Protein AF-A0A847H2L3-F1 (afdb_monomer_lite)

Secondary structure (DSSP, 8-state):
--HHHHHHHHHHHHHHHHHHHHHHHHHHHHHHH---SS-EEEE-SSEEEETTTEEEE-S--S-HHHHHTT-SBGGG--EEETTTEEE--HHHHHHHHTTB--B---S-HHHHHHHHHHHHHTT-B--HHHHHHHHHHHTTS-TTSHHHHHHHHTTS--HHHHHHHHHHHHHHHH-TT----HHHHHHHHHHH-

Sequence (193 aa):
GDPQEVRANEELGDVLNNIAEIDETKADEIIEQEKRKYFPVFLSTNAITLSNGIQIVVRFYGEPDKIHETYDFAHTKAYWTSDTGTIIPNEVYDAVVNKTLVYTGSKYPVCSIFRMRKFIERGWKINAGQMLKICMQVSDLDLTDIDTLEDQLVGVDSLYFMNLIEQFRRIKEKNADWDLTPQYIISVIDKIF

Foldseek 3Di:
DPPVLVVVLVVLLVVLVVVVVVLVVQLVVVCVVPVDFFDFSDDDPQWTAGPPGDIGGPNDDDDLVVVCVADFWLLVSWDADPVPGTDQDPRNVVCVVQLETDTPDHPQLLVVVVVVVVSVVVVHDYDPVRVVVSVVVVVVFDCQDLVRVCVSCSPPPDPSNVVVSVVVVVVCVVPVPDTRDPVSVVSSVVSND

Radius of gyration: 19.31 Å; chains: 1; bounding box: 57×42×49 Å

Structure (mmCIF, N/CA/C/O backbone):
data_AF-A0A847H2L3-F1
#
_entry.id   AF-A0A847H2L3-F1
#
loop_
_atom_site.group_PDB
_atom_site.id
_atom_site.type_symbol
_atom_site.label_atom_id
_atom_site.label_alt_id
_atom_site.label_comp_id
_atom_site.label_asym_id
_atom_site.label_entity_id
_atom_site.label_seq_id
_atom_site.pdbx_PDB_ins_code
_atom_site.Cartn_x
_atom_site.Cartn_y
_atom_site.Cartn_z
_atom_site.occupancy
_atom_site.B_iso_or_equiv
_atom_site.auth_seq_id
_atom_site.auth_comp_id
_atom_site.auth_asym_id
_atom_site.auth_atom_id
_atom_site.pdbx_PDB_model_num
ATOM 1 N N . GLY A 1 1 ? 31.782 6.137 -15.341 1.00 46.44 1 GLY A N 1
ATOM 2 C CA . GLY A 1 1 ? 30.340 6.395 -15.454 1.00 46.44 1 GLY A CA 1
ATOM 3 C C . GLY A 1 1 ? 30.066 6.794 -16.876 1.00 46.44 1 GLY A C 1
ATOM 4 O O . GLY A 1 1 ? 30.878 7.538 -17.424 1.00 46.44 1 GLY A O 1
ATOM 5 N N . ASP A 1 2 ? 29.015 6.247 -17.474 1.00 44.16 2 ASP A N 1
ATOM 6 C CA . ASP A 1 2 ? 28.602 6.609 -18.826 1.00 44.16 2 ASP A CA 1
ATOM 7 C C . ASP A 1 2 ? 28.169 8.092 -18.839 1.00 44.16 2 ASP A C 1
ATOM 9 O O . ASP A 1 2 ? 27.282 8.478 -18.074 1.00 44.16 2 ASP A O 1
ATOM 13 N N . PRO A 1 3 ? 28.792 8.961 -19.655 1.00 41.50 3 PRO A N 1
ATOM 14 C CA . PRO A 1 3 ? 28.412 10.370 -19.759 1.00 41.50 3 PRO A CA 1
ATOM 15 C C . PRO A 1 3 ? 26.934 10.596 -20.120 1.00 41.50 3 PRO A C 1
ATOM 17 O O . PRO A 1 3 ? 26.392 11.656 -19.797 1.00 41.50 3 PRO A O 1
ATOM 20 N N . GLN A 1 4 ? 26.282 9.629 -20.776 1.00 42.62 4 GLN A N 1
ATOM 21 C CA . GLN A 1 4 ? 24.852 9.695 -21.088 1.00 42.62 4 GLN A CA 1
ATOM 22 C C . GLN A 1 4 ? 23.976 9.428 -19.857 1.00 42.62 4 GLN A C 1
ATOM 24 O O . GLN A 1 4 ? 22.996 10.144 -19.654 1.00 42.62 4 GLN A O 1
ATOM 29 N N . GLU A 1 5 ? 24.366 8.490 -18.987 1.00 39.69 5 GLU A N 1
ATOM 30 C CA . GLU A 1 5 ? 23.684 8.251 -17.706 1.00 39.69 5 GLU A CA 1
ATOM 31 C C . GLU A 1 5 ? 23.774 9.465 -16.780 1.00 39.69 5 GLU A C 1
ATOM 33 O O . GLU A 1 5 ? 22.815 9.766 -16.075 1.00 39.69 5 GLU A O 1
ATOM 38 N N . VAL A 1 6 ? 24.908 10.173 -16.769 1.00 41.03 6 VAL A N 1
ATOM 39 C CA . VAL A 1 6 ? 25.109 11.350 -15.905 1.00 41.03 6 VAL A CA 1
ATOM 40 C C . VAL A 1 6 ? 24.212 12.515 -16.337 1.00 41.03 6 VAL A C 1
ATOM 42 O O . VAL A 1 6 ? 23.562 13.119 -15.489 1.00 41.03 6 VAL A O 1
ATOM 45 N N . ARG A 1 7 ? 24.098 12.782 -17.645 1.00 41.97 7 ARG A N 1
ATOM 46 C CA . ARG A 1 7 ? 23.205 13.832 -18.169 1.00 41.97 7 ARG A CA 1
ATOM 47 C C . ARG A 1 7 ? 21.728 13.512 -17.981 1.00 41.97 7 ARG A C 1
ATOM 49 O O . ARG A 1 7 ? 20.980 14.379 -17.546 1.00 41.97 7 ARG A O 1
ATOM 56 N N . ALA A 1 8 ? 21.324 12.269 -18.252 1.00 43.97 8 ALA A N 1
ATOM 57 C CA . ALA A 1 8 ? 19.957 11.829 -17.986 1.00 43.97 8 ALA A CA 1
ATOM 58 C C . ALA A 1 8 ? 19.617 11.984 -16.495 1.00 43.97 8 ALA A C 1
ATOM 60 O O . ALA A 1 8 ? 18.518 12.392 -16.147 1.00 43.97 8 ALA A O 1
ATOM 61 N N . ASN A 1 9 ? 20.583 11.726 -15.612 1.00 43.91 9 ASN A N 1
ATOM 62 C CA . ASN A 1 9 ? 20.429 11.865 -14.169 1.00 43.91 9 ASN A CA 1
ATOM 63 C C . ASN A 1 9 ? 20.285 13.312 -13.666 1.00 43.91 9 ASN A C 1
ATOM 65 O O . ASN A 1 9 ? 19.626 13.501 -12.640 1.00 43.91 9 ASN A O 1
ATOM 69 N N . GLU A 1 10 ? 20.914 14.288 -14.325 1.00 48.38 10 GLU A N 1
ATOM 70 C CA . GLU A 1 10 ? 20.799 15.720 -14.005 1.00 48.38 10 GLU A CA 1
ATOM 71 C C . GLU A 1 10 ? 19.475 16.301 -14.522 1.00 48.38 10 GLU A C 1
ATOM 73 O O . GLU A 1 10 ? 18.737 16.904 -13.746 1.00 48.38 10 GLU A O 1
ATOM 78 N N . GLU A 1 11 ? 19.109 16.025 -15.780 1.00 47.16 11 GLU A N 1
ATOM 79 C CA . GLU A 1 11 ? 17.825 16.461 -16.357 1.00 47.16 11 GLU A CA 1
ATOM 80 C C . GLU A 1 11 ? 16.624 15.876 -15.594 1.00 47.16 11 GLU A C 1
ATOM 82 O O . GLU A 1 11 ? 15.623 16.559 -15.375 1.00 47.16 11 GLU A O 1
ATOM 87 N N . LEU A 1 12 ? 16.739 14.628 -15.124 1.00 47.19 12 LEU A N 1
ATOM 88 C CA . LEU A 1 12 ? 15.721 13.985 -14.295 1.00 47.19 12 LEU A CA 1
ATOM 89 C C . LEU A 1 12 ? 15.571 14.675 -12.932 1.00 47.19 12 LEU A C 1
ATOM 91 O O . LEU A 1 12 ? 14.451 14.871 -12.471 1.00 47.19 12 LEU A O 1
ATOM 95 N N . GLY A 1 13 ? 16.683 15.056 -12.294 1.00 47.12 13 GLY A N 1
ATOM 96 C CA . GLY A 1 13 ? 16.676 15.703 -10.978 1.00 47.12 13 GLY A CA 1
ATOM 97 C C . GLY A 1 13 ? 15.951 17.049 -10.985 1.00 47.12 13 GLY A C 1
ATOM 98 O O . GLY A 1 13 ? 15.129 17.307 -10.108 1.00 47.12 13 GLY A O 1
ATOM 99 N N . ASP A 1 14 ? 16.179 17.867 -12.012 1.00 43.66 14 ASP A N 1
ATOM 100 C CA . ASP A 1 14 ? 15.537 19.181 -12.137 1.00 43.66 14 ASP A CA 1
ATOM 101 C C . ASP A 1 14 ? 14.039 19.077 -12.461 1.00 43.66 14 ASP A C 1
ATOM 103 O O . ASP A 1 14 ? 13.231 19.857 -11.951 1.00 43.66 14 ASP A O 1
ATOM 107 N N . VAL A 1 15 ? 13.627 18.095 -13.269 1.00 45.38 15 VAL A N 1
ATOM 108 C CA . VAL A 1 15 ? 12.204 17.856 -13.568 1.00 45.38 15 VAL A CA 1
ATOM 109 C C . VAL A 1 15 ? 11.469 17.304 -12.343 1.00 45.38 15 VAL A C 1
ATOM 111 O O . VAL A 1 15 ? 10.347 17.725 -12.061 1.00 45.38 15 VAL A O 1
ATOM 114 N N . LEU A 1 16 ? 12.100 16.400 -11.588 1.00 41.16 16 LEU A N 1
ATOM 115 C CA . LEU A 1 16 ? 11.531 15.837 -10.364 1.00 41.16 16 LEU A CA 1
ATOM 116 C C . LEU A 1 16 ? 11.407 16.907 -9.265 1.00 41.16 16 LEU A C 1
ATOM 118 O O . LEU A 1 16 ? 10.335 17.058 -8.690 1.00 41.16 16 LEU A O 1
ATOM 122 N N . ASN A 1 17 ? 12.424 17.726 -9.005 1.00 41.94 17 ASN A N 1
ATOM 123 C CA . ASN A 1 17 ? 12.329 18.749 -7.952 1.00 41.94 17 ASN A CA 1
ATOM 124 C C . ASN A 1 17 ? 11.200 19.762 -8.208 1.00 41.94 17 ASN A C 1
ATOM 126 O O . ASN A 1 17 ? 10.452 20.101 -7.294 1.00 41.94 17 ASN A O 1
ATOM 130 N N . ASN A 1 18 ? 10.999 20.161 -9.467 1.00 40.19 18 ASN A N 1
ATOM 131 C CA . ASN A 1 18 ? 9.933 21.093 -9.828 1.00 40.19 18 ASN A CA 1
ATOM 132 C C . ASN A 1 18 ? 8.516 20.508 -9.668 1.00 40.19 18 ASN A C 1
ATOM 134 O O . ASN A 1 18 ? 7.574 21.273 -9.508 1.00 40.19 18 ASN A O 1
ATOM 138 N N . ILE A 1 19 ? 8.319 19.185 -9.720 1.00 41.84 19 ILE A N 1
ATOM 139 C CA . ILE A 1 19 ? 6.970 18.586 -9.707 1.00 41.84 19 ILE A CA 1
ATOM 140 C C . ILE A 1 19 ? 6.439 18.309 -8.277 1.00 41.84 19 ILE A C 1
ATOM 142 O O . ILE A 1 19 ? 5.240 18.494 -8.081 1.00 41.84 19 ILE A O 1
ATOM 146 N N . ALA A 1 20 ? 7.261 17.963 -7.264 1.00 41.88 20 ALA A N 1
ATOM 147 C CA . ALA A 1 20 ? 6.786 17.804 -5.857 1.00 41.88 20 ALA A CA 1
ATOM 148 C C . ALA A 1 20 ? 6.318 19.128 -5.324 1.00 41.88 20 ALA A C 1
ATOM 150 O O . ALA A 1 20 ? 5.240 19.209 -4.741 1.00 41.88 20 ALA A O 1
ATOM 151 N N . GLU A 1 21 ? 7.154 20.152 -5.518 1.00 38.53 21 GLU A N 1
ATOM 152 C CA . GLU A 1 21 ? 6.858 21.480 -5.014 1.00 38.53 21 GLU A CA 1
ATOM 153 C C . GLU A 1 21 ? 5.535 21.983 -5.582 1.00 38.53 21 GLU A C 1
ATOM 155 O O . GLU A 1 21 ? 4.845 22.708 -4.884 1.00 38.53 21 GLU A O 1
ATOM 160 N N . ILE A 1 22 ? 5.142 21.561 -6.792 1.00 40.56 22 ILE A N 1
ATOM 161 C CA . ILE A 1 22 ? 3.881 21.943 -7.441 1.00 40.56 22 ILE A CA 1
ATOM 162 C C . ILE A 1 22 ? 2.671 21.124 -6.95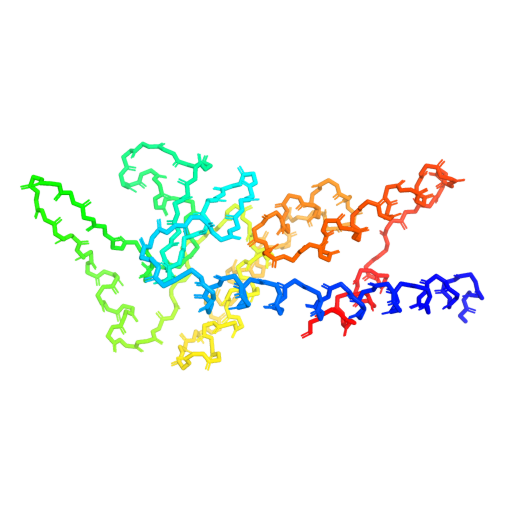0 1.00 40.56 22 ILE A C 1
ATOM 164 O O . ILE A 1 22 ? 1.564 21.662 -6.953 1.00 40.56 22 ILE A O 1
ATOM 168 N N . ASP A 1 23 ? 2.828 19.849 -6.583 1.00 50.31 23 ASP A N 1
ATOM 169 C CA . ASP A 1 23 ? 1.696 18.964 -6.243 1.00 50.31 23 ASP A CA 1
ATOM 170 C C . ASP A 1 23 ? 1.247 19.127 -4.779 1.00 50.31 23 ASP A C 1
ATOM 172 O O . ASP A 1 23 ? 0.059 19.330 -4.512 1.00 50.31 23 ASP A O 1
ATOM 176 N N . GLU A 1 24 ? 2.193 19.152 -3.829 1.00 49.72 24 GLU A N 1
ATOM 177 C CA . GLU A 1 24 ? 1.869 19.359 -2.407 1.00 49.72 24 GLU A CA 1
ATOM 178 C C . GLU A 1 24 ? 1.300 20.765 -2.155 1.00 49.72 24 GLU A C 1
ATOM 180 O O . GLU A 1 24 ? 0.286 20.911 -1.471 1.00 49.72 24 GLU A O 1
ATOM 185 N N . THR A 1 25 ? 1.868 21.803 -2.780 1.00 53.94 25 THR A N 1
ATOM 186 C CA . THR A 1 25 ? 1.376 23.182 -2.603 1.00 53.94 25 THR A CA 1
ATOM 187 C C . THR A 1 25 ? -0.006 23.406 -3.209 1.00 53.94 25 THR A C 1
ATOM 189 O O . THR A 1 25 ? -0.836 24.064 -2.587 1.00 53.94 25 THR A O 1
ATOM 192 N N . LYS A 1 26 ? -0.317 22.838 -4.382 1.00 58.81 26 LYS A N 1
ATOM 193 C CA . LYS A 1 26 ? -1.629 23.042 -5.023 1.00 58.81 26 LYS A CA 1
ATOM 194 C C . LYS A 1 26 ? -2.773 22.385 -4.262 1.00 58.81 26 LYS A C 1
ATOM 196 O O . LYS A 1 26 ? -3.851 22.973 -4.175 1.00 58.81 26 LYS A O 1
ATOM 201 N N . ALA A 1 27 ? -2.573 21.175 -3.743 1.00 58.09 27 ALA A N 1
ATOM 202 C CA . ALA A 1 27 ? -3.608 20.492 -2.973 1.00 58.09 27 ALA A CA 1
ATOM 203 C C . ALA A 1 27 ? -3.921 21.254 -1.675 1.00 58.09 27 ALA A C 1
ATOM 205 O O . ALA A 1 27 ? -5.095 21.476 -1.365 1.00 58.09 27 ALA A O 1
ATOM 206 N N . ASP A 1 28 ? -2.888 21.721 -0.971 1.00 62.84 28 ASP A N 1
ATOM 207 C CA . ASP A 1 28 ? -3.039 22.494 0.263 1.00 62.84 28 ASP A CA 1
ATOM 208 C C . ASP A 1 28 ? -3.661 23.879 0.011 1.00 62.84 28 ASP A C 1
ATOM 210 O O . ASP A 1 28 ? -4.564 24.287 0.745 1.00 62.84 28 ASP A O 1
ATOM 214 N N . GLU A 1 29 ? -3.288 24.560 -1.078 1.00 64.06 29 GLU A N 1
ATOM 215 C CA . GLU A 1 29 ? -3.900 25.831 -1.494 1.00 64.06 29 GLU A CA 1
ATOM 216 C C . GLU A 1 29 ? -5.398 25.684 -1.809 1.00 64.06 29 GLU A C 1
ATOM 218 O O . GLU A 1 29 ? -6.210 26.520 -1.401 1.00 64.06 29 GLU A O 1
ATOM 223 N N . ILE A 1 30 ? -5.794 24.611 -2.505 1.00 64.81 30 ILE A N 1
ATOM 224 C CA . ILE A 1 30 ? -7.206 24.329 -2.805 1.00 64.81 30 ILE A CA 1
ATOM 225 C C . ILE A 1 30 ? -7.976 24.023 -1.511 1.00 64.81 30 ILE A C 1
ATOM 227 O O . ILE A 1 30 ? -9.098 24.504 -1.340 1.00 64.81 30 ILE A O 1
ATOM 231 N N . ILE A 1 31 ? -7.381 23.265 -0.582 1.00 65.69 31 ILE A N 1
ATOM 232 C CA . ILE A 1 31 ? -7.968 22.969 0.737 1.00 65.69 31 ILE A CA 1
ATOM 233 C C . ILE A 1 31 ? -8.160 24.241 1.567 1.00 65.69 31 ILE A C 1
ATOM 235 O O . ILE A 1 31 ? -9.178 24.383 2.252 1.00 65.69 31 ILE A O 1
ATOM 239 N N . GLU A 1 32 ? -7.218 25.177 1.502 1.00 67.31 32 GLU A N 1
ATOM 240 C CA . GLU A 1 32 ? -7.294 26.436 2.241 1.00 67.31 32 GLU A CA 1
ATOM 241 C C . GLU A 1 32 ? -8.342 27.401 1.651 1.00 67.31 32 GLU A C 1
ATOM 243 O O . GLU A 1 32 ? -9.046 28.097 2.397 1.00 67.31 32 GLU A O 1
ATOM 248 N N . GLN A 1 33 ? -8.508 27.403 0.323 1.00 67.19 33 GLN A N 1
ATOM 249 C CA . GLN A 1 33 ? -9.500 28.221 -0.386 1.00 67.19 33 GLN A CA 1
ATOM 250 C C . GLN A 1 33 ? -10.927 27.660 -0.271 1.00 67.19 33 GLN A C 1
ATOM 252 O O . GLN A 1 33 ? -11.869 28.403 0.037 1.00 67.19 33 GLN A O 1
ATOM 257 N N . GLU A 1 34 ? -11.113 26.354 -0.472 1.00 65.38 34 GLU A N 1
ATOM 258 C CA . GLU A 1 34 ? -12.405 25.687 -0.327 1.00 65.38 34 GLU A CA 1
ATOM 259 C C . GLU A 1 34 ? -12.610 25.183 1.110 1.00 65.38 34 GLU A C 1
ATOM 261 O O . GLU A 1 34 ? -12.323 24.046 1.463 1.00 65.38 34 GLU A O 1
ATOM 266 N N . LYS A 1 35 ? -13.248 25.997 1.962 1.00 67.25 35 LYS A N 1
ATOM 267 C CA . LYS A 1 35 ? -13.621 25.614 3.348 1.00 67.25 35 LYS A CA 1
ATOM 268 C C . LYS A 1 35 ? -14.711 24.530 3.451 1.00 67.25 35 LYS A C 1
ATOM 270 O O . LYS A 1 35 ? -15.331 24.364 4.509 1.00 67.25 35 LYS A O 1
ATOM 275 N N . ARG A 1 36 ? -15.027 23.826 2.364 1.00 79.69 36 ARG A N 1
ATOM 276 C CA . ARG A 1 36 ? -16.060 22.784 2.339 1.00 79.69 36 ARG A CA 1
ATOM 277 C C . ARG A 1 36 ? -15.454 21.457 2.793 1.00 79.69 36 ARG A C 1
ATOM 279 O O . ARG A 1 36 ? -14.284 21.180 2.579 1.00 79.69 36 ARG A O 1
ATOM 286 N N . LYS A 1 37 ? -16.238 20.608 3.453 1.00 85.69 37 LYS A N 1
ATOM 287 C CA . LYS A 1 37 ? -15.770 19.269 3.841 1.00 85.69 37 LYS A CA 1
ATOM 288 C C . LYS A 1 37 ? -16.118 18.259 2.753 1.00 85.69 37 LYS A C 1
ATOM 290 O O . LYS A 1 37 ? -17.217 18.329 2.207 1.00 85.69 37 LYS A O 1
ATOM 295 N N . TYR A 1 38 ? -15.213 17.310 2.520 1.00 87.38 38 TYR A N 1
ATOM 296 C CA . TYR A 1 38 ? -15.404 16.142 1.656 1.00 87.38 38 TYR A CA 1
ATOM 297 C C . TYR A 1 38 ? -15.566 16.453 0.163 1.00 87.38 38 TYR A C 1
ATOM 299 O O . TYR A 1 38 ? -16.235 15.709 -0.552 1.00 87.38 38 TYR A O 1
ATOM 307 N N . PHE A 1 39 ? -14.968 17.541 -0.321 1.00 84.38 39 PHE A N 1
ATOM 308 C CA . PHE A 1 39 ? -14.880 17.786 -1.761 1.00 84.38 39 PHE A CA 1
ATOM 309 C C . PHE A 1 39 ? -13.640 17.079 -2.341 1.00 84.38 39 PHE A C 1
ATOM 311 O O . PHE A 1 39 ? -12.672 16.874 -1.601 1.00 84.38 39 PHE A O 1
ATOM 318 N N . PRO A 1 40 ? -13.651 16.675 -3.623 1.00 85.81 40 PRO A N 1
ATOM 319 C CA . PRO A 1 40 ? -12.507 16.015 -4.250 1.00 85.81 40 PRO A CA 1
ATOM 320 C C . PRO A 1 40 ? -11.303 16.954 -4.365 1.00 85.81 40 PRO A C 1
ATOM 322 O O . PRO A 1 40 ? -11.419 18.022 -4.956 1.00 85.81 40 PRO A O 1
ATOM 325 N N . VAL A 1 41 ? -10.155 16.534 -3.832 1.00 82.50 41 VAL A N 1
ATOM 326 C CA . VAL A 1 41 ? -8.874 17.261 -3.942 1.00 82.50 41 VAL A CA 1
ATOM 327 C C . VAL A 1 41 ? -7.940 16.617 -4.961 1.00 82.50 41 VAL A C 1
ATOM 329 O O . VAL A 1 41 ? -7.162 17.306 -5.606 1.00 82.50 41 VAL A O 1
ATOM 332 N N . PHE A 1 42 ? -8.041 15.299 -5.141 1.00 78.25 42 PHE A N 1
ATOM 333 C CA . PHE A 1 42 ? -7.213 14.553 -6.080 1.00 78.25 42 PHE A CA 1
ATOM 334 C C . PHE A 1 42 ? -7.969 13.335 -6.606 1.00 78.25 42 PHE A C 1
ATOM 336 O O . PHE A 1 42 ? -8.648 12.635 -5.850 1.00 78.25 42 PHE A O 1
ATOM 343 N N . LEU A 1 43 ? -7.867 13.091 -7.912 1.00 77.00 43 LEU A N 1
ATOM 344 C CA . LEU A 1 43 ? -8.472 11.945 -8.580 1.00 77.00 43 LEU A CA 1
ATOM 345 C C . LEU A 1 43 ? -7.365 11.124 -9.233 1.00 77.00 43 LEU A C 1
ATOM 347 O O . LEU A 1 43 ? -6.668 11.616 -10.118 1.00 77.00 43 LEU A O 1
ATOM 351 N N . SER A 1 44 ? -7.254 9.861 -8.835 1.00 73.12 44 SER A N 1
ATOM 352 C CA . SER A 1 44 ? -6.426 8.869 -9.513 1.00 73.12 44 SER A CA 1
ATOM 353 C C . SER A 1 44 ? -7.293 7.800 -10.170 1.00 73.12 44 SER A C 1
ATOM 355 O O . SER A 1 44 ? -8.514 7.752 -10.009 1.00 73.12 44 SER A O 1
ATOM 357 N N . THR A 1 45 ? -6.651 6.895 -10.902 1.00 72.31 45 THR A N 1
ATOM 358 C CA . THR A 1 45 ? -7.303 5.705 -11.462 1.00 72.31 45 THR A CA 1
ATOM 359 C C . THR A 1 45 ? -7.824 4.749 -10.383 1.00 72.31 45 THR A C 1
ATOM 361 O O . THR A 1 45 ? -8.724 3.957 -10.655 1.00 72.31 45 THR A O 1
ATOM 364 N N . ASN A 1 46 ? -7.293 4.824 -9.157 1.00 75.31 46 ASN A N 1
ATOM 365 C CA . ASN A 1 46 ? -7.590 3.875 -8.081 1.00 75.31 46 ASN A CA 1
ATOM 366 C C . ASN A 1 46 ? -8.476 4.449 -6.981 1.00 75.31 46 ASN A C 1
ATOM 368 O O . ASN A 1 46 ? -9.169 3.688 -6.295 1.00 75.31 46 ASN A O 1
ATOM 372 N N . ALA A 1 47 ? -8.422 5.765 -6.774 1.00 81.94 47 ALA A N 1
ATOM 373 C CA . ALA A 1 47 ? -9.084 6.412 -5.661 1.00 81.94 47 ALA A CA 1
ATOM 374 C C . ALA A 1 47 ? -9.387 7.892 -5.919 1.00 81.94 47 ALA A C 1
ATOM 376 O O . ALA A 1 47 ? -8.707 8.577 -6.681 1.00 81.94 47 ALA A O 1
ATOM 377 N N . ILE A 1 48 ? -10.397 8.389 -5.214 1.00 84.69 48 ILE A N 1
ATOM 378 C CA . ILE A 1 48 ? -10.731 9.807 -5.123 1.00 84.69 48 ILE A CA 1
ATOM 379 C C . ILE A 1 48 ? -10.384 10.256 -3.707 1.00 84.69 48 ILE A C 1
ATOM 381 O O . ILE A 1 48 ? -11.014 9.819 -2.741 1.00 84.69 48 ILE A O 1
ATOM 385 N N . THR A 1 49 ? -9.386 11.119 -3.573 1.00 83.88 49 THR A N 1
ATOM 386 C CA . THR A 1 49 ? -9.035 11.735 -2.294 1.00 83.88 49 THR A CA 1
ATOM 387 C C . THR A 1 49 ? -9.925 12.950 -2.078 1.00 83.88 49 THR A C 1
ATOM 389 O O . THR A 1 49 ? -10.051 13.814 -2.947 1.00 83.88 49 THR A O 1
ATOM 392 N N . LEU A 1 50 ? -10.563 13.005 -0.914 1.00 86.06 50 LEU A N 1
ATOM 393 C CA . LEU A 1 50 ? -11.425 14.091 -0.476 1.00 86.06 50 LEU A CA 1
ATOM 394 C C . LEU A 1 50 ? -10.731 14.923 0.605 1.00 86.06 50 LEU A C 1
ATOM 396 O O . LEU A 1 50 ? -9.883 14.427 1.355 1.00 86.06 50 LEU A O 1
ATOM 400 N N . SER A 1 51 ? -11.156 16.177 0.755 1.00 84.38 51 SER A N 1
ATOM 401 C CA . SER A 1 51 ? -10.710 17.016 1.867 1.00 84.38 51 SER A CA 1
ATOM 402 C C . SER A 1 51 ? -11.022 16.377 3.234 1.00 84.38 51 SER A C 1
ATOM 404 O O . SER A 1 51 ? -12.005 15.646 3.399 1.00 84.38 51 SER A O 1
ATOM 406 N N . ASN A 1 52 ? -10.179 16.673 4.233 1.00 82.19 52 ASN A N 1
ATOM 407 C CA . ASN A 1 52 ? -10.157 16.070 5.581 1.00 82.19 52 ASN A CA 1
ATOM 408 C C . ASN A 1 52 ? -9.675 14.610 5.664 1.00 82.19 52 ASN A C 1
ATOM 410 O O . ASN A 1 52 ? -10.051 13.898 6.597 1.00 82.19 52 ASN A O 1
ATOM 414 N N . GLY A 1 53 ? -8.842 14.160 4.725 1.00 78.69 53 GLY A N 1
ATOM 415 C CA . GLY A 1 53 ? -8.180 12.854 4.827 1.00 78.69 53 GLY A CA 1
ATOM 416 C C . GLY A 1 53 ? -9.121 11.661 4.643 1.00 78.69 53 GLY A C 1
ATOM 417 O O . GLY A 1 53 ? -8.841 10.579 5.155 1.00 78.69 53 GLY A O 1
ATOM 418 N N . ILE A 1 54 ? -10.236 11.858 3.931 1.00 87.06 54 ILE A N 1
ATOM 419 C CA . ILE A 1 54 ? -11.100 10.766 3.475 1.00 87.06 54 ILE A CA 1
ATOM 420 C C . ILE A 1 54 ? -10.696 10.392 2.056 1.00 87.06 54 ILE A C 1
ATOM 422 O O . ILE A 1 54 ? -10.442 11.261 1.230 1.00 87.06 54 ILE A O 1
ATOM 426 N N . GLN A 1 55 ? -10.683 9.100 1.754 1.00 87.69 55 GLN A N 1
ATOM 427 C CA . GLN A 1 55 ? -10.404 8.600 0.418 1.00 87.69 55 GLN A CA 1
ATOM 428 C C . GLN A 1 55 ? -11.459 7.565 0.026 1.00 87.69 55 GLN A C 1
ATOM 430 O O . GLN A 1 55 ? -11.792 6.679 0.813 1.00 87.69 55 GLN A O 1
ATOM 435 N N . ILE A 1 56 ? -11.992 7.685 -1.188 1.00 87.50 56 ILE A N 1
ATOM 436 C CA . ILE A 1 56 ? -12.894 6.705 -1.790 1.00 87.50 56 ILE A CA 1
ATOM 437 C C . ILE A 1 56 ? -12.059 5.833 -2.719 1.00 87.50 56 ILE A C 1
ATOM 439 O O . ILE A 1 56 ? -11.631 6.290 -3.776 1.00 87.50 56 ILE A O 1
ATOM 443 N N . VAL A 1 57 ? -11.829 4.581 -2.336 1.00 85.00 57 VAL A N 1
ATOM 444 C CA . VAL A 1 57 ? -11.159 3.600 -3.197 1.00 85.00 57 VAL A CA 1
ATOM 445 C C . VAL A 1 57 ? -12.177 3.063 -4.203 1.00 85.00 57 VAL A C 1
ATOM 447 O O . VAL A 1 57 ? -13.207 2.526 -3.808 1.00 85.00 57 VAL A O 1
ATOM 450 N N . VAL A 1 58 ? -11.893 3.207 -5.498 1.00 84.25 58 VAL A N 1
ATOM 451 C CA . VAL A 1 58 ? -12.780 2.763 -6.593 1.00 84.25 58 VAL A CA 1
ATOM 452 C C . VAL A 1 58 ? -12.276 1.499 -7.295 1.00 84.25 58 VAL A C 1
ATOM 454 O O . VAL A 1 58 ? -13.034 0.854 -8.015 1.00 84.25 58 VAL A O 1
ATOM 457 N N . ARG A 1 59 ? -11.012 1.110 -7.066 1.00 79.75 59 ARG A N 1
ATOM 458 C CA . ARG A 1 59 ? -10.384 -0.068 -7.698 1.00 79.75 59 ARG A CA 1
ATOM 459 C C . ARG A 1 59 ? -10.985 -1.401 -7.243 1.00 79.75 59 ARG A C 1
ATOM 461 O O . ARG A 1 59 ? -10.990 -2.363 -8.007 1.00 79.75 59 ARG A O 1
ATOM 468 N N . PHE A 1 60 ? -11.459 -1.477 -6.001 1.00 81.69 60 PHE A N 1
ATOM 469 C CA . PHE A 1 60 ? -11.970 -2.706 -5.397 1.00 81.69 60 PHE A CA 1
ATOM 470 C C . PHE A 1 60 ? -13.401 -2.492 -4.909 1.00 81.69 60 PHE A C 1
ATOM 472 O O . PHE A 1 60 ? -13.698 -1.478 -4.284 1.00 81.69 60 PHE A O 1
ATOM 479 N N . TYR A 1 61 ? -14.278 -3.454 -5.184 1.00 83.50 61 TYR A N 1
ATOM 480 C CA . TYR A 1 61 ? -15.674 -3.447 -4.756 1.00 83.50 61 TYR A CA 1
ATOM 481 C C . TYR A 1 61 ? -16.113 -4.869 -4.396 1.00 83.50 61 TYR A C 1
ATOM 483 O O . TYR A 1 61 ? -15.599 -5.842 -4.949 1.00 83.50 61 TYR A O 1
ATOM 491 N N . GLY A 1 62 ? -17.063 -4.987 -3.472 1.00 87.62 62 GLY A N 1
ATOM 492 C CA . GLY A 1 62 ? -17.601 -6.266 -3.014 1.00 87.62 62 GLY A CA 1
ATOM 493 C C . GLY A 1 62 ? -17.694 -6.346 -1.495 1.00 87.62 62 GLY A C 1
ATOM 494 O O . GLY A 1 62 ? -17.696 -5.327 -0.808 1.00 87.62 62 GLY A O 1
ATOM 495 N N . GLU A 1 63 ? -17.771 -7.574 -0.991 1.00 89.75 63 GLU A N 1
ATOM 496 C CA . GLU A 1 63 ? -17.880 -7.842 0.442 1.00 89.75 63 GLU A CA 1
ATOM 497 C C . GLU A 1 63 ? -16.592 -7.471 1.201 1.00 89.75 63 GLU A C 1
ATOM 499 O O . GLU A 1 63 ? -15.494 -7.655 0.655 1.00 89.75 63 GLU A O 1
ATOM 504 N N . PRO A 1 64 ? -16.691 -7.017 2.468 1.00 89.31 64 PRO A N 1
ATOM 505 C CA . PRO A 1 64 ? -15.541 -6.610 3.277 1.00 89.31 64 PRO A CA 1
ATOM 506 C C . PRO A 1 64 ? -14.408 -7.640 3.293 1.00 89.31 64 PRO A C 1
ATOM 508 O O . PRO A 1 64 ? -13.256 -7.290 3.044 1.00 89.31 64 PRO A O 1
ATOM 511 N N . ASP A 1 65 ? -14.735 -8.921 3.481 1.00 87.38 65 ASP A N 1
ATOM 512 C CA . ASP A 1 65 ? -13.744 -10.002 3.528 1.00 87.38 65 ASP A CA 1
ATOM 513 C C . ASP A 1 65 ? -12.930 -10.106 2.231 1.00 87.38 65 ASP A C 1
ATOM 515 O O . ASP A 1 65 ? -11.725 -10.344 2.270 1.00 87.38 65 ASP A O 1
ATOM 519 N N . LYS A 1 66 ? -13.560 -9.854 1.076 1.00 89.81 66 LYS A N 1
ATOM 520 C CA . LYS A 1 66 ? -12.892 -9.867 -0.234 1.00 89.81 66 LYS A CA 1
ATOM 521 C C . LYS A 1 66 ? -12.057 -8.626 -0.482 1.00 89.81 66 LYS A C 1
ATOM 523 O O . LYS A 1 66 ? -10.976 -8.726 -1.059 1.00 89.81 66 LYS A O 1
ATOM 528 N N . ILE A 1 67 ? -12.509 -7.468 -0.014 1.00 88.94 67 ILE A N 1
ATOM 529 C CA . ILE A 1 67 ? -11.715 -6.238 -0.091 1.00 88.94 67 ILE A CA 1
ATOM 530 C C . ILE A 1 67 ? -10.467 -6.368 0.791 1.00 88.94 67 ILE A C 1
ATOM 532 O O . ILE A 1 67 ? -9.366 -6.030 0.359 1.00 88.94 67 ILE A O 1
ATOM 536 N N . HIS A 1 68 ? -10.595 -6.934 1.990 1.00 90.94 68 HIS A N 1
ATOM 537 C CA . HIS A 1 68 ? -9.487 -7.109 2.929 1.00 90.94 68 HIS A CA 1
ATOM 538 C C . HIS A 1 68 ? -8.386 -8.069 2.457 1.00 90.94 68 HIS A C 1
ATOM 540 O O . HIS A 1 68 ? -7.261 -7.976 2.958 1.00 90.94 68 HIS A O 1
ATOM 546 N N . GLU A 1 69 ? -8.663 -8.955 1.493 1.00 87.75 69 GLU A N 1
ATOM 547 C CA . GLU A 1 69 ? -7.641 -9.767 0.804 1.00 87.75 69 GLU A CA 1
ATOM 548 C C . GLU A 1 69 ? -6.668 -8.894 -0.015 1.00 87.75 69 GLU A C 1
ATOM 550 O O . GLU A 1 69 ? -5.558 -9.320 -0.326 1.00 87.75 69 GLU A O 1
ATOM 555 N N . THR A 1 70 ? -7.060 -7.662 -0.361 1.00 85.94 70 THR A N 1
ATOM 556 C CA . THR A 1 70 ? -6.217 -6.711 -1.106 1.00 85.94 70 THR A CA 1
ATOM 557 C C . THR A 1 70 ? -5.348 -5.832 -0.205 1.00 85.94 70 THR A C 1
ATOM 559 O O . THR A 1 70 ? -4.429 -5.176 -0.699 1.00 85.94 70 THR A O 1
ATOM 562 N N . TYR A 1 71 ? -5.621 -5.816 1.103 1.00 90.00 71 TYR A N 1
ATOM 563 C CA . TYR A 1 71 ? -4.928 -4.975 2.078 1.00 90.00 71 TYR A CA 1
ATOM 564 C C . TYR A 1 71 ? -3.758 -5.714 2.721 1.00 90.00 71 TYR A C 1
ATOM 566 O O . TYR A 1 71 ? -3.852 -6.884 3.095 1.00 90.00 71 TYR A O 1
ATOM 574 N N . ASP A 1 72 ? -2.663 -4.985 2.892 1.00 93.62 72 ASP A N 1
ATOM 575 C CA . ASP A 1 72 ? -1.363 -5.519 3.272 1.00 93.62 72 ASP A CA 1
ATOM 576 C C . ASP A 1 72 ? -1.168 -5.705 4.778 1.00 93.62 72 ASP A C 1
ATOM 578 O O . ASP A 1 72 ? -0.509 -6.659 5.197 1.00 93.62 72 ASP A O 1
ATOM 582 N N . PHE A 1 73 ? -1.733 -4.817 5.598 1.00 96.56 73 PHE A N 1
ATOM 583 C CA . PHE A 1 73 ? -1.599 -4.858 7.052 1.00 96.56 73 PHE A CA 1
ATOM 584 C C . PHE A 1 73 ? -2.941 -5.060 7.755 1.00 96.56 73 PHE A C 1
ATOM 586 O O . PHE A 1 73 ? -3.943 -4.454 7.394 1.00 96.56 73 PHE A O 1
ATOM 593 N N . ALA A 1 74 ? -2.951 -5.854 8.828 1.00 96.56 74 ALA A N 1
ATOM 594 C CA . ALA A 1 74 ? -4.177 -6.162 9.571 1.00 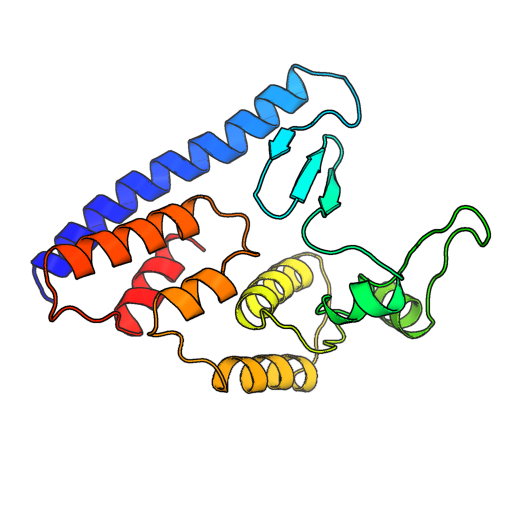96.56 74 ALA A CA 1
ATOM 595 C C . ALA A 1 74 ? -4.897 -4.906 10.098 1.00 96.56 74 ALA A C 1
ATOM 597 O O . ALA A 1 74 ? -6.115 -4.812 10.025 1.00 96.56 74 ALA A O 1
ATOM 598 N N . HIS A 1 75 ? -4.155 -3.902 10.576 1.00 96.25 75 HIS A N 1
ATOM 599 C CA . HIS A 1 75 ? -4.738 -2.719 11.218 1.00 96.25 75 HIS A CA 1
ATOM 600 C C . HIS A 1 75 ? -5.672 -1.876 10.323 1.00 96.25 75 HIS A C 1
ATOM 602 O O . HIS A 1 75 ? -6.407 -1.039 10.842 1.00 96.25 75 HIS A O 1
ATOM 608 N N . THR A 1 76 ? -5.658 -2.079 9.001 1.00 93.19 76 THR A N 1
ATOM 609 C CA . THR A 1 76 ? -6.506 -1.353 8.041 1.00 93.19 76 THR A CA 1
ATOM 610 C C . THR A 1 76 ? -7.818 -2.076 7.714 1.00 93.19 76 THR A C 1
ATOM 612 O O . THR A 1 76 ? -8.574 -1.603 6.872 1.00 93.19 76 THR A O 1
ATOM 615 N N . LYS A 1 77 ? -8.106 -3.211 8.368 1.00 94.88 77 LYS A N 1
ATOM 616 C CA . LYS A 1 77 ? -9.224 -4.120 8.041 1.00 94.88 77 LYS A CA 1
ATOM 617 C C . LYS A 1 77 ? -10.446 -3.974 8.963 1.00 94.88 77 LYS A C 1
ATOM 619 O O . LYS A 1 77 ? -11.267 -4.882 9.075 1.00 94.88 77 LYS A O 1
ATOM 624 N N . ALA A 1 78 ? -10.555 -2.852 9.677 1.00 94.94 78 ALA A N 1
ATOM 625 C CA . ALA A 1 78 ? -11.810 -2.472 10.325 1.00 94.94 78 ALA A CA 1
ATOM 626 C C . ALA A 1 78 ? -12.755 -1.870 9.281 1.00 94.94 78 ALA A C 1
ATOM 628 O O . ALA A 1 78 ? -12.317 -1.160 8.376 1.00 94.94 78 ALA A O 1
ATOM 629 N N . TYR A 1 79 ? -14.051 -2.115 9.430 1.00 94.38 79 TYR A N 1
ATOM 630 C CA . TYR A 1 79 ? -15.055 -1.630 8.488 1.00 94.38 79 TYR A CA 1
ATOM 631 C C . TYR A 1 79 ? -16.352 -1.262 9.199 1.00 94.38 79 TYR A C 1
ATOM 633 O O . TYR A 1 79 ? -16.534 -1.526 10.386 1.00 94.38 79 TYR A O 1
ATOM 641 N N . TRP A 1 80 ? -17.253 -0.610 8.475 1.00 94.38 80 TRP A N 1
ATOM 642 C CA . TRP A 1 80 ? -18.559 -0.206 8.976 1.00 94.38 80 TRP A CA 1
ATOM 643 C C . TRP A 1 80 ? -19.635 -0.612 7.974 1.00 94.38 80 TRP A C 1
ATOM 645 O O . TRP A 1 80 ? -19.432 -0.483 6.767 1.00 94.38 80 TRP A O 1
ATOM 655 N N . THR A 1 81 ? -20.780 -1.069 8.473 1.00 90.94 81 THR A N 1
ATOM 656 C CA . THR A 1 81 ? -21.988 -1.276 7.663 1.00 90.94 81 THR A CA 1
ATOM 657 C C . THR A 1 81 ? -23.174 -0.567 8.313 1.00 90.94 81 THR A C 1
ATOM 659 O O . THR A 1 81 ? -23.178 -0.341 9.527 1.00 90.94 81 THR A O 1
ATOM 662 N N . SER A 1 82 ? -24.200 -0.233 7.526 1.00 92.88 82 SER A N 1
ATOM 663 C CA . SER A 1 82 ? -25.438 0.363 8.050 1.00 92.88 82 SER A CA 1
ATOM 664 C C . SER A 1 82 ? -26.176 -0.550 9.020 1.00 92.88 82 SER A C 1
ATOM 666 O O . SER A 1 82 ? -26.869 -0.063 9.911 1.00 92.88 82 SER A O 1
ATOM 668 N N . ASP A 1 83 ? -26.016 -1.859 8.848 1.00 93.25 83 ASP A N 1
ATOM 669 C CA . ASP A 1 83 ? -26.829 -2.861 9.526 1.00 93.25 83 ASP A CA 1
ATOM 670 C C . ASP A 1 83 ? -26.201 -3.267 10.862 1.00 93.25 83 ASP A C 1
ATOM 672 O O . ASP A 1 83 ? -26.900 -3.448 11.858 1.00 93.25 83 ASP A O 1
ATOM 676 N N . THR A 1 84 ? -24.871 -3.385 10.900 1.00 91.62 84 THR A N 1
ATOM 677 C CA . THR A 1 84 ? -24.118 -3.872 12.069 1.00 91.62 84 THR A CA 1
ATOM 678 C C . THR A 1 84 ? -23.297 -2.789 12.761 1.00 91.62 84 THR A C 1
ATOM 680 O O . THR A 1 84 ? -22.762 -3.024 13.844 1.00 91.62 84 THR A O 1
ATOM 683 N N . GLY A 1 85 ? -23.157 -1.611 12.152 1.00 94.69 85 GLY A N 1
ATOM 684 C CA . GLY A 1 85 ? -22.254 -0.570 12.627 1.00 94.69 85 GLY A CA 1
ATOM 685 C C . GLY A 1 85 ? -20.781 -0.929 12.414 1.00 94.69 85 GLY A C 1
ATOM 686 O O . GLY A 1 85 ? -20.428 -1.648 11.476 1.00 94.69 85 GLY A O 1
ATOM 687 N N . THR A 1 86 ? -19.908 -0.395 13.274 1.00 95.12 86 THR A N 1
ATOM 688 C CA . THR A 1 86 ? -18.455 -0.599 13.184 1.00 95.12 86 THR A CA 1
ATOM 689 C C . THR A 1 86 ? -18.075 -2.009 13.616 1.00 95.12 86 THR A C 1
ATOM 691 O O . THR A 1 86 ? -18.319 -2.405 14.754 1.00 95.12 86 THR A O 1
ATOM 694 N N . ILE A 1 87 ? -17.398 -2.732 12.732 1.00 95.69 87 ILE A N 1
ATOM 695 C CA . ILE A 1 87 ? -16.829 -4.050 12.982 1.00 95.69 87 ILE A CA 1
ATOM 696 C C . ILE A 1 87 ? -15.309 -3.912 13.079 1.00 95.69 87 ILE A C 1
ATOM 698 O O . ILE A 1 87 ? -14.639 -3.458 12.149 1.00 95.69 87 ILE A O 1
ATOM 702 N N . ILE A 1 88 ? -14.765 -4.325 14.223 1.00 96.25 88 ILE A N 1
ATOM 703 C CA . ILE A 1 88 ? -13.325 -4.357 14.491 1.00 96.25 88 ILE A CA 1
ATOM 704 C C . ILE A 1 88 ? -12.952 -5.811 14.797 1.00 96.25 88 ILE A C 1
ATOM 706 O O . ILE A 1 88 ? -13.227 -6.280 15.902 1.00 96.25 88 ILE A O 1
ATOM 710 N N . PRO A 1 89 ? -12.354 -6.547 13.845 1.00 94.19 89 PRO A N 1
ATOM 711 C CA . PRO A 1 89 ? -11.858 -7.890 14.119 1.00 94.19 89 PRO A CA 1
ATOM 712 C C . PRO A 1 89 ? -10.779 -7.871 15.213 1.00 94.19 89 PRO A C 1
ATOM 714 O O . PRO A 1 89 ? -10.013 -6.911 15.318 1.00 94.19 89 PRO A O 1
ATOM 717 N N . ASN A 1 90 ? -10.677 -8.946 16.001 1.00 95.88 90 ASN A N 1
ATOM 718 C CA . ASN A 1 90 ? -9.729 -9.022 17.124 1.00 95.88 90 ASN A CA 1
ATOM 719 C C . ASN A 1 90 ? -8.279 -8.754 16.694 1.00 95.88 90 ASN A C 1
ATOM 721 O O . ASN A 1 90 ? -7.566 -8.016 17.362 1.00 95.88 90 ASN A O 1
ATOM 725 N N . GLU A 1 91 ? -7.863 -9.275 15.536 1.00 95.00 91 GLU A N 1
ATOM 726 C CA . GLU A 1 91 ? -6.522 -9.028 14.990 1.00 95.00 91 GLU A CA 1
ATOM 727 C C . GLU A 1 91 ? -6.255 -7.544 14.691 1.00 95.00 91 GLU A C 1
ATOM 729 O O . GLU A 1 91 ? -5.140 -7.057 14.882 1.00 95.00 91 GLU A O 1
ATOM 734 N N . VAL A 1 92 ? -7.284 -6.809 14.260 1.00 96.94 92 VAL A N 1
ATOM 735 C CA . VAL A 1 92 ? -7.206 -5.371 13.990 1.00 96.94 92 VAL A CA 1
ATOM 736 C C . VAL A 1 92 ? -7.094 -4.619 15.305 1.00 96.94 92 VAL A C 1
ATOM 738 O O . VAL A 1 92 ? -6.231 -3.754 15.445 1.00 96.94 92 VAL A O 1
ATOM 741 N N . TYR A 1 93 ? -7.928 -4.979 16.282 1.00 97.19 93 TYR A N 1
ATOM 742 C CA . TYR A 1 93 ? -7.888 -4.405 17.622 1.00 97.19 93 TYR A CA 1
ATOM 743 C C . TYR A 1 93 ? -6.505 -4.580 18.264 1.00 97.19 93 TYR A C 1
ATOM 745 O O . TYR A 1 93 ? -5.891 -3.594 18.678 1.00 97.19 93 TYR A O 1
ATOM 753 N N . ASP A 1 94 ? -5.972 -5.802 18.263 1.00 97.19 94 ASP A N 1
ATOM 754 C CA . ASP A 1 94 ? -4.661 -6.114 18.833 1.00 97.19 94 ASP A CA 1
ATOM 755 C C . ASP A 1 94 ? -3.536 -5.353 18.121 1.00 97.19 94 ASP A C 1
ATOM 757 O O . ASP A 1 94 ? -2.648 -4.798 18.779 1.00 97.19 94 ASP A O 1
ATOM 761 N N . ALA A 1 95 ? -3.578 -5.276 16.787 1.00 97.56 95 ALA A N 1
ATOM 762 C CA . ALA A 1 95 ? -2.603 -4.523 16.003 1.00 97.56 95 ALA A CA 1
ATOM 763 C C . ALA A 1 95 ? -2.638 -3.022 16.336 1.00 97.56 95 ALA A C 1
ATOM 765 O O . ALA A 1 95 ? -1.584 -2.416 16.547 1.00 97.56 95 ALA A O 1
ATOM 766 N N . VAL A 1 96 ? -3.832 -2.426 16.422 1.00 97.25 96 VAL A N 1
ATOM 767 C CA . VAL A 1 96 ? -4.022 -0.992 16.691 1.00 97.25 96 VAL A CA 1
ATOM 768 C C . VAL A 1 96 ? -3.608 -0.627 18.114 1.00 97.25 96 VAL A C 1
ATOM 770 O O . VAL A 1 96 ? -2.826 0.309 18.294 1.00 97.25 96 VAL A O 1
ATOM 773 N N . VAL A 1 97 ? -4.072 -1.370 19.124 1.00 97.88 97 VAL A N 1
ATOM 774 C CA . VAL A 1 97 ? -3.768 -1.093 20.540 1.00 97.88 97 VAL A CA 1
ATOM 775 C C . VAL A 1 97 ? -2.268 -1.189 20.812 1.00 97.88 97 VAL A C 1
ATOM 777 O O . VAL A 1 97 ? -1.703 -0.331 21.489 1.00 97.88 97 VAL A O 1
ATOM 780 N N . ASN A 1 98 ? -1.601 -2.190 20.235 1.00 97.56 98 ASN A N 1
ATOM 781 C CA . ASN A 1 98 ? -0.164 -2.392 20.419 1.00 97.56 98 ASN A CA 1
ATOM 782 C C . ASN A 1 98 ? 0.701 -1.598 19.427 1.00 97.56 98 ASN A C 1
ATOM 784 O O . ASN A 1 98 ? 1.928 -1.732 19.460 1.00 97.56 98 ASN A O 1
ATOM 788 N N . LYS A 1 99 ? 0.091 -0.822 18.516 1.00 97.62 99 LYS A N 1
ATOM 789 C CA . LYS A 1 99 ? 0.758 -0.180 17.370 1.00 97.62 99 LYS A CA 1
ATOM 790 C C . LYS A 1 99 ? 1.733 -1.125 16.662 1.00 97.62 99 LYS A C 1
ATOM 792 O O . LYS A 1 99 ? 2.895 -0.788 16.441 1.00 97.62 99 LYS A O 1
ATOM 797 N N . THR A 1 100 ? 1.285 -2.339 16.356 1.00 98.12 100 THR A N 1
ATOM 798 C CA . THR A 1 100 ? 2.110 -3.377 15.728 1.00 98.12 100 THR A CA 1
ATOM 799 C C . THR A 1 100 ? 1.611 -3.679 14.321 1.00 98.12 100 THR A C 1
ATOM 801 O O . THR A 1 100 ? 0.442 -3.996 14.123 1.00 98.12 100 THR A O 1
ATOM 804 N N . LEU A 1 101 ? 2.499 -3.603 13.332 1.00 98.12 101 LEU A N 1
ATOM 805 C CA . LEU A 1 101 ? 2.198 -3.998 11.962 1.00 98.12 101 LEU A CA 1
ATOM 806 C C . LEU A 1 101 ? 2.248 -5.518 11.843 1.00 98.12 101 LEU A C 1
ATOM 808 O O . LEU A 1 101 ? 3.277 -6.153 12.088 1.00 98.12 101 LEU A O 1
ATOM 812 N N . VAL A 1 102 ? 1.126 -6.089 11.422 1.00 97.62 102 VAL A N 1
ATOM 813 C CA . VAL A 1 102 ? 0.995 -7.501 11.068 1.00 97.62 102 VAL A CA 1
ATOM 814 C C . VAL A 1 102 ? 0.749 -7.564 9.571 1.00 97.62 102 VAL A C 1
ATOM 816 O O . VAL A 1 102 ? -0.295 -7.109 9.107 1.00 97.62 102 VAL A O 1
ATOM 819 N N . TYR A 1 103 ? 1.728 -8.075 8.827 1.00 97.69 103 TYR A N 1
ATOM 820 C CA . TYR A 1 103 ? 1.649 -8.213 7.380 1.00 97.69 103 TYR A CA 1
ATOM 821 C C . TYR A 1 103 ? 0.856 -9.472 7.015 1.00 97.69 103 TYR A C 1
ATOM 823 O O . TYR A 1 103 ? 1.165 -10.576 7.479 1.00 97.69 103 TYR A O 1
ATOM 831 N N . THR A 1 104 ? -0.170 -9.298 6.187 1.00 94.88 104 THR A N 1
ATOM 832 C CA . THR A 1 104 ? -1.107 -10.357 5.778 1.00 94.88 104 THR A CA 1
ATOM 833 C C . THR A 1 104 ? -0.916 -10.812 4.333 1.00 94.88 104 THR A C 1
ATOM 835 O O . THR A 1 104 ? -1.693 -11.628 3.850 1.00 94.88 104 THR A O 1
ATOM 838 N N . GLY A 1 105 ? 0.121 -10.312 3.657 1.00 93.06 105 GLY A N 1
ATOM 839 C CA . GLY A 1 105 ? 0.323 -10.511 2.226 1.00 93.06 105 GLY A CA 1
ATOM 840 C C . GLY A 1 105 ? -0.291 -9.382 1.403 1.00 93.06 105 GLY A C 1
ATOM 841 O O . GLY A 1 105 ? -1.251 -8.742 1.823 1.00 93.06 105 GLY A O 1
ATOM 842 N N . SER A 1 106 ? 0.292 -9.124 0.236 1.00 90.69 106 SER A N 1
ATOM 843 C CA . SER A 1 106 ? -0.120 -8.051 -0.668 1.00 90.69 106 SER A CA 1
ATOM 844 C C . SER A 1 106 ? 0.055 -8.496 -2.115 1.00 90.69 106 SER A C 1
ATOM 846 O O . SER A 1 106 ? 0.984 -9.240 -2.425 1.00 90.69 106 SER A O 1
ATOM 848 N N . LYS A 1 107 ? -0.812 -8.002 -3.006 1.00 88.75 107 LYS A N 1
ATOM 849 C CA . LYS A 1 107 ? -0.576 -8.055 -4.462 1.00 88.75 107 LYS A CA 1
ATOM 850 C C . LYS A 1 107 ? 0.495 -7.052 -4.907 1.00 88.75 107 LYS A C 1
ATOM 852 O O . LYS A 1 107 ? 1.044 -7.187 -5.990 1.00 88.75 107 LYS A O 1
ATOM 857 N N . TYR A 1 108 ? 0.796 -6.075 -4.051 1.00 90.06 108 TYR A N 1
ATOM 858 C CA . TYR A 1 108 ? 1.751 -4.997 -4.296 1.00 90.06 108 TYR A CA 1
ATOM 859 C C . TYR A 1 108 ? 2.799 -4.953 -3.168 1.00 90.06 108 TYR A C 1
ATOM 861 O O . TYR A 1 108 ? 2.791 -4.013 -2.359 1.00 90.06 108 TYR A O 1
ATOM 869 N N . PRO A 1 109 ? 3.628 -6.001 -2.993 1.00 93.12 109 PRO A N 1
ATOM 870 C CA . PRO A 1 109 ? 4.580 -6.081 -1.886 1.00 93.12 109 PRO A CA 1
ATOM 871 C C . PRO A 1 109 ? 5.661 -4.984 -1.916 1.00 93.12 109 PRO A C 1
ATOM 873 O O . PRO A 1 109 ? 6.119 -4.586 -0.846 1.00 93.12 109 PRO A O 1
ATOM 876 N N . VAL A 1 110 ? 6.008 -4.412 -3.079 1.00 91.12 110 VAL A N 1
ATOM 877 C CA . VAL A 1 110 ? 6.921 -3.248 -3.150 1.00 91.12 110 VAL A CA 1
ATOM 878 C C . VAL A 1 110 ? 6.291 -2.026 -2.474 1.00 91.12 110 VAL A C 1
ATOM 880 O O . VAL A 1 110 ? 6.884 -1.438 -1.569 1.00 91.12 110 VAL A O 1
ATOM 883 N N . CYS A 1 111 ? 5.036 -1.700 -2.807 1.00 87.31 111 CYS A N 1
ATOM 884 C CA . CYS A 1 111 ? 4.281 -0.652 -2.112 1.00 87.31 111 CYS A CA 1
ATOM 885 C C . CYS A 1 111 ? 4.186 -0.900 -0.597 1.00 87.31 111 CYS A C 1
ATOM 887 O O . CYS A 1 111 ? 4.203 0.047 0.193 1.00 87.31 111 CYS A O 1
ATOM 889 N N . SER A 1 112 ? 4.079 -2.161 -0.169 1.00 92.50 112 SER A N 1
ATOM 890 C CA . SER A 1 112 ? 4.031 -2.510 1.255 1.00 92.50 112 SER A CA 1
ATOM 891 C C . SER A 1 112 ? 5.314 -2.138 2.004 1.00 92.50 112 SER A C 1
ATOM 893 O O . SER A 1 112 ? 5.222 -1.778 3.178 1.00 92.50 112 SER A O 1
ATOM 895 N N . ILE A 1 113 ? 6.481 -2.122 1.346 1.00 92.06 113 ILE A N 1
ATOM 896 C CA . ILE A 1 113 ? 7.735 -1.615 1.932 1.00 92.06 113 ILE A CA 1
ATOM 897 C C . ILE A 1 113 ? 7.633 -0.108 2.205 1.00 92.06 113 ILE A C 1
ATOM 899 O O . ILE A 1 113 ? 7.951 0.346 3.308 1.00 92.06 113 ILE A O 1
ATOM 903 N N . PHE A 1 114 ? 7.132 0.677 1.250 1.00 87.50 114 PHE A N 1
ATOM 904 C CA . PHE A 1 114 ? 6.977 2.125 1.435 1.00 87.50 114 PHE A CA 1
ATOM 905 C C . PHE A 1 114 ? 5.938 2.459 2.511 1.00 87.50 114 PHE A C 1
ATOM 907 O O . PHE A 1 114 ? 6.179 3.302 3.380 1.00 87.50 114 PHE A O 1
ATOM 914 N N . ARG A 1 115 ? 4.805 1.743 2.527 1.00 89.25 115 ARG A N 1
ATOM 915 C CA . ARG A 1 115 ? 3.801 1.883 3.594 1.00 89.25 115 ARG A CA 1
ATOM 916 C C . ARG A 1 115 ? 4.377 1.503 4.955 1.00 89.25 115 ARG A C 1
ATOM 918 O O . ARG A 1 115 ? 4.138 2.219 5.924 1.00 89.25 115 ARG A O 1
ATOM 925 N N . MET A 1 116 ? 5.169 0.431 5.033 1.00 94.56 116 MET A N 1
ATOM 926 C CA . MET A 1 116 ? 5.863 0.032 6.260 1.00 94.56 116 MET A CA 1
ATOM 927 C C . MET A 1 116 ? 6.731 1.173 6.806 1.00 94.56 116 MET A C 1
ATOM 929 O O . MET A 1 116 ? 6.596 1.497 7.985 1.00 94.56 116 MET A O 1
ATOM 933 N N . ARG A 1 117 ? 7.559 1.820 5.969 1.00 90.75 117 ARG A N 1
ATOM 934 C CA . ARG A 1 117 ? 8.378 2.986 6.365 1.00 90.75 117 ARG A CA 1
ATOM 935 C C . ARG A 1 117 ? 7.510 4.105 6.956 1.00 90.75 117 ARG A C 1
ATOM 937 O O . ARG A 1 117 ? 7.737 4.519 8.091 1.00 90.75 117 ARG A O 1
ATOM 944 N N . LYS A 1 118 ? 6.442 4.498 6.253 1.00 88.12 118 LYS A N 1
ATOM 945 C CA . LYS A 1 118 ? 5.488 5.533 6.699 1.00 88.12 118 LYS A CA 1
ATOM 946 C C . LYS A 1 118 ? 4.797 5.185 8.023 1.00 88.12 118 LYS A C 1
ATOM 948 O O . LYS A 1 118 ? 4.557 6.055 8.859 1.00 88.12 118 LYS A O 1
ATOM 953 N N . PHE A 1 119 ? 4.447 3.919 8.242 1.00 94.38 119 PHE A N 1
ATOM 954 C CA . PHE A 1 119 ? 3.857 3.486 9.509 1.00 94.38 119 PHE A CA 1
ATOM 955 C C . PHE A 1 119 ? 4.880 3.472 10.651 1.00 94.38 119 PHE A C 1
ATOM 957 O O . PHE A 1 119 ? 4.538 3.883 11.761 1.00 94.38 119 PHE A O 1
ATOM 964 N N . ILE A 1 120 ? 6.129 3.072 10.395 1.00 95.50 120 ILE A N 1
ATOM 965 C CA . ILE A 1 120 ? 7.214 3.149 11.386 1.00 95.50 120 ILE A CA 1
ATOM 966 C C . ILE A 1 120 ? 7.417 4.598 11.846 1.00 95.50 120 ILE A C 1
ATOM 968 O O . ILE A 1 120 ? 7.442 4.855 13.050 1.00 95.50 120 ILE A O 1
ATOM 972 N N . GLU A 1 121 ? 7.453 5.555 10.916 1.00 93.31 121 GLU A N 1
ATOM 973 C CA . GLU A 1 121 ? 7.536 6.994 11.223 1.00 93.31 121 GLU A CA 1
ATOM 974 C C . GLU A 1 121 ? 6.362 7.479 12.097 1.00 93.31 121 GLU A C 1
ATOM 976 O O . GLU A 1 121 ? 6.525 8.339 12.961 1.00 93.31 121 GLU A O 1
ATOM 981 N N . ARG A 1 122 ? 5.178 6.867 11.956 1.00 93.56 122 ARG A N 1
ATOM 982 C CA . ARG A 1 122 ? 3.979 7.131 12.781 1.00 93.56 122 ARG A CA 1
ATOM 983 C C . ARG A 1 122 ? 3.988 6.412 14.141 1.00 93.56 122 ARG A C 1
ATOM 985 O O . ARG A 1 122 ? 2.977 6.404 14.855 1.00 93.56 122 ARG A O 1
ATOM 992 N N . GLY A 1 123 ? 5.110 5.801 14.516 1.00 96.31 123 GLY A N 1
ATOM 993 C CA . GLY A 1 123 ? 5.306 5.119 15.794 1.00 96.31 123 GLY A CA 1
ATOM 994 C C . GLY A 1 123 ? 4.768 3.689 15.836 1.00 96.31 123 GLY A C 1
ATOM 995 O O . GLY A 1 123 ? 4.532 3.169 16.930 1.00 96.31 123 GLY A O 1
ATOM 996 N N . TRP A 1 124 ? 4.549 3.062 14.677 1.00 98.31 124 TRP A N 1
ATOM 997 C CA . TRP A 1 124 ? 4.254 1.635 14.612 1.00 98.31 124 TRP A CA 1
ATOM 998 C C . TRP A 1 124 ? 5.529 0.800 14.713 1.00 98.31 124 TRP A C 1
ATOM 1000 O O . TRP A 1 124 ? 6.609 1.204 14.288 1.00 98.31 124 TRP A O 1
ATOM 1010 N N . LYS A 1 125 ? 5.394 -0.400 15.266 1.00 98.00 125 LYS A N 1
ATOM 1011 C CA . LYS A 1 125 ? 6.462 -1.391 15.388 1.00 98.00 125 LYS A CA 1
ATOM 1012 C C . LYS A 1 125 ? 6.184 -2.545 14.444 1.00 98.00 125 LYS A C 1
ATOM 1014 O O . LYS A 1 125 ? 5.040 -2.954 14.273 1.00 98.00 125 LYS A O 1
ATOM 1019 N N . ILE A 1 126 ? 7.229 -3.118 13.872 1.00 98.12 126 ILE A N 1
ATOM 1020 C CA . ILE A 1 126 ? 7.131 -4.326 13.057 1.00 98.12 126 ILE A CA 1
ATOM 1021 C C . ILE A 1 126 ? 8.292 -5.247 13.411 1.00 98.12 126 ILE A C 1
ATOM 1023 O O . ILE A 1 126 ? 9.399 -4.783 13.677 1.00 98.12 126 ILE A O 1
ATOM 1027 N N . ASN A 1 127 ? 8.030 -6.550 13.481 1.00 96.94 127 ASN A N 1
ATOM 1028 C CA . ASN A 1 127 ? 9.068 -7.527 13.789 1.00 96.94 127 ASN A CA 1
ATOM 1029 C C . ASN A 1 127 ? 9.753 -8.042 12.513 1.00 96.94 127 ASN A C 1
ATOM 1031 O O . ASN A 1 127 ? 9.191 -7.975 11.418 1.00 96.94 127 ASN A O 1
ATOM 1035 N N . ALA A 1 128 ? 10.951 -8.611 12.676 1.00 96.94 128 ALA A N 1
ATOM 1036 C CA . ALA A 1 128 ? 11.756 -9.123 11.567 1.00 96.94 128 ALA A CA 1
ATOM 1037 C C . ALA A 1 128 ? 11.038 -10.206 10.742 1.00 96.94 128 ALA A C 1
ATOM 1039 O O . ALA A 1 128 ? 11.220 -10.272 9.532 1.00 96.94 128 ALA A O 1
ATOM 1040 N N . GLY A 1 129 ? 10.183 -11.023 11.365 1.00 97.75 129 GLY A N 1
ATOM 1041 C CA . GLY A 1 129 ? 9.407 -12.043 10.658 1.00 97.75 129 GLY A CA 1
ATOM 1042 C C . GLY A 1 129 ? 8.389 -11.443 9.686 1.00 97.75 129 GLY A C 1
ATOM 1043 O O . GLY A 1 129 ? 8.238 -11.942 8.577 1.00 97.75 129 GLY A O 1
ATOM 1044 N N . GLN A 1 130 ? 7.721 -10.350 10.063 1.00 97.69 130 GLN A N 1
ATOM 1045 C CA . GLN A 1 130 ? 6.801 -9.641 9.166 1.00 97.69 130 GLN A CA 1
ATOM 1046 C C . GLN A 1 130 ? 7.559 -8.954 8.022 1.00 97.69 130 GLN A C 1
ATOM 1048 O O . GLN A 1 130 ? 7.113 -9.030 6.883 1.00 97.69 130 GLN A O 1
ATOM 1053 N N . MET A 1 131 ? 8.726 -8.361 8.301 1.00 97.81 131 MET A N 1
ATOM 1054 C CA . MET A 1 131 ? 9.598 -7.801 7.258 1.00 97.81 131 MET A CA 1
ATOM 1055 C C . MET A 1 131 ? 10.061 -8.883 6.269 1.00 97.81 131 MET A C 1
ATOM 1057 O O . MET A 1 131 ? 9.956 -8.696 5.061 1.00 97.81 131 MET A O 1
ATOM 1061 N N . LEU A 1 132 ? 10.503 -10.043 6.770 1.00 97.69 132 LEU A N 1
ATOM 1062 C CA . LEU A 1 132 ? 10.959 -11.155 5.934 1.00 97.69 132 LEU A CA 1
ATOM 1063 C C . LEU A 1 132 ? 9.853 -11.668 5.004 1.00 97.69 132 LEU A C 1
ATOM 1065 O O . LEU A 1 132 ? 10.133 -11.952 3.845 1.00 97.69 132 LEU A O 1
ATOM 1069 N N . LYS A 1 133 ? 8.596 -11.731 5.468 1.00 97.69 133 LYS A N 1
ATOM 1070 C CA . LYS A 1 133 ? 7.454 -12.089 4.607 1.00 97.69 133 LYS A CA 1
ATOM 1071 C C . LYS A 1 133 ? 7.299 -11.138 3.420 1.00 97.69 133 LYS A C 1
ATOM 1073 O O . LYS A 1 133 ? 7.009 -11.603 2.322 1.00 97.69 133 LYS A O 1
ATOM 1078 N N . ILE A 1 134 ? 7.484 -9.833 3.636 1.00 97.25 134 ILE A N 1
ATOM 1079 C CA . ILE A 1 134 ? 7.430 -8.842 2.554 1.00 97.25 134 ILE A CA 1
ATOM 1080 C C . ILE A 1 134 ? 8.569 -9.116 1.569 1.00 97.25 134 ILE A C 1
ATOM 1082 O O . ILE A 1 134 ? 8.311 -9.256 0.379 1.00 97.25 134 ILE A O 1
ATOM 1086 N N . CYS A 1 135 ? 9.801 -9.284 2.064 1.00 97.19 135 CYS A N 1
ATOM 1087 C CA . CYS A 1 135 ? 10.961 -9.584 1.219 1.00 97.19 135 CYS A CA 1
ATOM 1088 C C . CYS A 1 135 ? 10.768 -10.852 0.377 1.00 97.19 135 CYS A C 1
ATOM 1090 O O . CYS A 1 135 ? 11.112 -10.845 -0.799 1.00 97.19 135 CYS A O 1
ATOM 1092 N N . MET A 1 136 ? 10.196 -11.914 0.954 1.00 96.88 136 MET A N 1
ATOM 1093 C CA . MET A 1 136 ? 9.912 -13.157 0.228 1.00 96.88 136 MET A CA 1
ATOM 1094 C C . MET A 1 136 ? 8.907 -12.951 -0.910 1.00 96.88 136 MET A C 1
ATOM 1096 O O . MET A 1 136 ? 9.101 -13.487 -1.989 1.00 96.88 136 MET A O 1
ATOM 1100 N N . GLN A 1 137 ? 7.860 -12.146 -0.708 1.00 95.75 137 GLN A N 1
ATOM 1101 C CA . GLN A 1 137 ? 6.935 -11.839 -1.804 1.00 95.75 137 GLN A CA 1
ATOM 1102 C C . GLN A 1 137 ? 7.554 -10.917 -2.855 1.00 95.75 137 GLN A C 1
ATOM 1104 O O . GLN A 1 137 ? 7.254 -11.057 -4.034 1.00 95.75 137 GLN A O 1
ATOM 1109 N N . VAL A 1 138 ? 8.418 -9.979 -2.452 1.00 95.81 138 VAL A N 1
ATOM 1110 C CA . VAL A 1 138 ? 9.152 -9.141 -3.412 1.00 95.81 138 VAL A CA 1
ATOM 1111 C C . VAL A 1 138 ? 10.120 -9.979 -4.247 1.00 95.81 138 VAL A C 1
ATOM 1113 O O . VAL A 1 138 ? 10.266 -9.706 -5.431 1.00 95.81 138 VAL A O 1
ATOM 1116 N N . SER A 1 139 ? 10.752 -11.010 -3.675 1.00 96.19 139 SER A N 1
ATOM 1117 C CA . SER A 1 139 ? 11.684 -11.864 -4.425 1.00 96.19 139 SER A CA 1
ATOM 1118 C C . SER A 1 139 ? 11.031 -12.701 -5.524 1.00 96.19 139 SER A C 1
ATOM 1120 O O . SER A 1 139 ? 11.743 -13.199 -6.389 1.00 96.19 139 SER A O 1
ATOM 1122 N N . ASP A 1 140 ? 9.703 -12.839 -5.506 1.00 95.25 140 ASP A N 1
ATOM 1123 C CA . ASP A 1 140 ? 8.948 -13.525 -6.558 1.00 95.25 140 ASP A CA 1
ATOM 1124 C C . ASP A 1 140 ? 8.702 -12.626 -7.791 1.00 95.25 140 ASP A C 1
ATOM 1126 O O . ASP A 1 140 ? 8.137 -13.085 -8.784 1.00 95.25 140 ASP A O 1
ATOM 1130 N N . LEU A 1 141 ? 9.099 -11.348 -7.736 1.00 94.44 141 LEU A N 1
ATOM 1131 C CA . LEU A 1 141 ? 8.870 -10.354 -8.784 1.00 94.44 141 LEU A CA 1
ATOM 1132 C C . LEU A 1 141 ? 10.125 -10.106 -9.624 1.00 94.44 141 LEU A C 1
ATOM 1134 O O . LEU A 1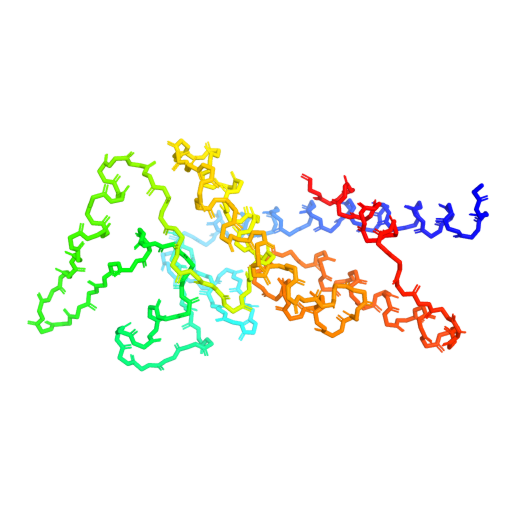 141 ? 11.234 -10.008 -9.098 1.00 94.44 141 LEU A O 1
ATOM 1138 N N . ASP A 1 142 ? 9.924 -9.880 -10.921 1.00 94.00 142 ASP A N 1
ATOM 1139 C CA . ASP A 1 142 ? 10.942 -9.289 -11.786 1.00 94.00 142 ASP A CA 1
ATOM 1140 C C . ASP A 1 142 ? 10.776 -7.765 -11.821 1.00 94.00 142 ASP A C 1
ATOM 1142 O O . ASP A 1 142 ? 9.988 -7.222 -12.587 1.00 94.00 142 ASP A O 1
ATOM 1146 N N . LEU A 1 143 ? 11.521 -7.057 -10.971 1.00 90.06 143 LEU A N 1
ATOM 1147 C CA . LEU A 1 143 ? 11.481 -5.590 -10.919 1.00 90.06 143 LEU A CA 1
ATOM 1148 C C . LEU A 1 143 ? 12.278 -4.910 -12.045 1.00 90.06 143 LEU A C 1
ATOM 1150 O O . LEU A 1 143 ? 12.293 -3.682 -12.108 1.00 90.06 143 LEU A O 1
ATOM 1154 N N . THR A 1 144 ? 12.963 -5.675 -12.902 1.00 89.12 144 THR A N 1
ATOM 1155 C CA . THR A 1 144 ? 13.618 -5.136 -14.107 1.00 89.12 144 THR A CA 1
ATOM 1156 C C . THR A 1 144 ? 12.660 -5.054 -15.293 1.00 89.12 144 THR A C 1
ATOM 1158 O O . THR A 1 144 ? 12.895 -4.289 -16.229 1.00 89.12 144 THR A O 1
ATOM 1161 N N . ASP A 1 145 ? 11.536 -5.765 -15.225 1.00 90.44 145 ASP A N 1
ATOM 1162 C CA . ASP A 1 145 ? 10.422 -5.579 -16.141 1.00 90.44 145 ASP A CA 1
ATOM 1163 C C . ASP A 1 145 ? 9.650 -4.290 -15.808 1.00 90.44 145 ASP A C 1
ATOM 1165 O O . ASP A 1 145 ? 9.194 -4.081 -14.682 1.00 90.44 145 ASP A O 1
ATOM 1169 N N . ILE A 1 146 ? 9.498 -3.411 -16.805 1.00 87.00 146 ILE A N 1
ATOM 1170 C CA . ILE A 1 146 ? 8.888 -2.081 -16.630 1.00 87.00 146 ILE A CA 1
ATOM 1171 C C . ILE A 1 146 ? 7.411 -2.207 -16.251 1.00 87.00 146 ILE A C 1
ATOM 1173 O O . ILE A 1 146 ? 6.947 -1.445 -15.406 1.00 87.00 146 ILE A O 1
ATOM 1177 N N . ASP A 1 147 ? 6.681 -3.154 -16.847 1.00 89.25 147 ASP A N 1
ATOM 1178 C CA . ASP A 1 147 ? 5.249 -3.332 -16.585 1.00 89.25 147 ASP A CA 1
ATOM 1179 C C . ASP A 1 147 ? 5.017 -3.875 -15.164 1.00 89.25 147 ASP A C 1
ATOM 1181 O O . ASP A 1 147 ? 4.150 -3.383 -14.436 1.00 89.25 147 ASP A O 1
ATOM 1185 N N . THR A 1 148 ? 5.841 -4.835 -14.730 1.00 90.75 148 THR A N 1
ATOM 1186 C CA . THR A 1 148 ? 5.843 -5.348 -13.354 1.00 90.75 148 THR A CA 1
ATOM 1187 C C . THR A 1 148 ? 6.203 -4.248 -12.361 1.00 90.75 148 THR A C 1
ATOM 1189 O O . THR A 1 148 ? 5.509 -4.079 -11.358 1.00 90.75 148 THR A O 1
ATOM 1192 N N . LEU A 1 149 ? 7.253 -3.465 -12.629 1.00 87.38 149 LEU A N 1
ATOM 1193 C CA . LEU A 1 149 ? 7.646 -2.354 -11.766 1.00 87.38 149 LEU A CA 1
ATOM 1194 C C . LEU A 1 149 ? 6.545 -1.289 -11.682 1.00 87.38 149 LEU A C 1
ATOM 1196 O O . LEU A 1 149 ? 6.241 -0.828 -10.584 1.00 87.38 149 LEU A O 1
ATOM 1200 N N . GLU A 1 150 ? 5.925 -0.929 -12.808 1.00 85.31 150 GLU A N 1
ATOM 1201 C CA . GLU A 1 150 ? 4.803 0.008 -12.845 1.00 85.31 150 GLU A CA 1
ATOM 1202 C C . GLU A 1 150 ? 3.656 -0.494 -11.968 1.00 85.31 150 GLU A C 1
ATOM 1204 O O . GLU A 1 150 ? 3.298 0.202 -11.020 1.00 85.31 150 GLU A O 1
ATOM 1209 N N . ASP A 1 151 ? 3.136 -1.708 -12.193 1.00 85.56 151 ASP A N 1
ATOM 1210 C CA . ASP A 1 151 ? 2.015 -2.261 -11.410 1.00 85.56 151 ASP A CA 1
ATOM 1211 C C . ASP A 1 151 ? 2.321 -2.286 -9.904 1.00 85.56 151 ASP A C 1
ATOM 1213 O O . ASP A 1 151 ? 1.482 -1.927 -9.071 1.00 85.56 151 ASP A O 1
ATOM 1217 N N . GLN A 1 152 ? 3.561 -2.620 -9.547 1.00 87.12 152 GLN A N 1
ATOM 1218 C CA . GLN A 1 152 ? 4.036 -2.644 -8.165 1.00 87.12 152 GLN A CA 1
ATOM 1219 C C . GLN A 1 152 ? 4.204 -1.262 -7.532 1.00 87.12 152 GLN A C 1
ATOM 1221 O O . GLN A 1 152 ? 4.350 -1.178 -6.308 1.00 87.12 152 GLN A O 1
ATOM 1226 N N . LEU A 1 153 ? 4.144 -0.195 -8.328 1.00 79.38 153 LEU A N 1
ATOM 1227 C CA . LEU A 1 153 ? 4.224 1.204 -7.912 1.00 79.38 153 LEU A CA 1
ATOM 1228 C C . LEU A 1 153 ? 2.913 1.975 -8.121 1.00 79.38 153 LEU A C 1
ATOM 1230 O O . LEU A 1 153 ? 2.794 3.081 -7.603 1.00 79.38 153 LEU A O 1
ATOM 1234 N N . VAL A 1 154 ? 1.894 1.390 -8.763 1.00 70.81 154 VAL A N 1
ATOM 1235 C CA . VAL A 1 154 ? 0.567 2.011 -8.985 1.00 70.81 154 VAL A CA 1
ATOM 1236 C C . VAL A 1 154 ? -0.119 2.449 -7.673 1.00 70.81 154 VAL A C 1
ATOM 1238 O O . VAL A 1 154 ? -1.015 3.293 -7.678 1.00 70.81 154 VAL A O 1
ATOM 1241 N N . GLY A 1 155 ? 0.279 1.873 -6.534 1.00 60.25 155 GLY A N 1
ATOM 1242 C CA . GLY A 1 155 ? -0.206 2.240 -5.200 1.00 60.25 155 GLY A CA 1
ATOM 1243 C C . GLY A 1 155 ? 0.645 3.272 -4.454 1.00 60.25 155 GLY A C 1
ATOM 1244 O O . GLY A 1 155 ? 0.314 3.585 -3.308 1.00 60.25 155 GLY A O 1
ATOM 1245 N N . VAL A 1 156 ? 1.743 3.754 -5.043 1.00 62.69 156 VAL A N 1
ATOM 1246 C CA . VAL A 1 156 ? 2.500 4.885 -4.510 1.00 62.69 156 VAL A CA 1
ATOM 1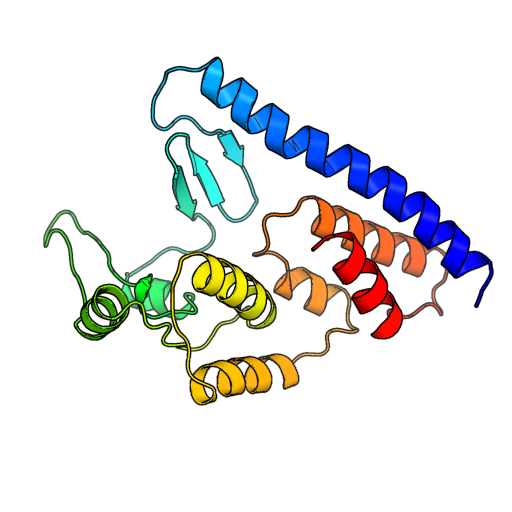247 C C . VAL A 1 156 ? 1.955 6.140 -5.172 1.00 62.69 156 VAL A C 1
ATOM 1249 O O . VAL A 1 156 ? 2.109 6.327 -6.374 1.00 62.69 156 VAL A O 1
ATOM 1252 N N . ASP A 1 157 ? 1.298 6.986 -4.379 1.00 55.78 157 ASP A N 1
ATOM 1253 C CA . ASP A 1 157 ? 0.814 8.306 -4.791 1.00 55.78 157 ASP A CA 1
ATOM 1254 C C . ASP A 1 157 ? 2.004 9.242 -5.071 1.00 55.78 157 ASP A C 1
ATOM 1256 O O . ASP A 1 157 ? 2.259 10.188 -4.332 1.00 55.78 157 ASP A O 1
ATOM 1260 N N . SER A 1 158 ? 2.792 8.960 -6.106 1.00 57.31 158 SER A N 1
ATOM 1261 C CA . SER A 1 158 ? 3.748 9.919 -6.627 1.00 57.31 158 SER A CA 1
ATOM 1262 C C . SER A 1 158 ? 3.570 10.019 -8.137 1.00 57.31 158 SER A C 1
ATOM 1264 O O . SER A 1 158 ? 3.863 9.106 -8.910 1.00 57.31 158 SER A O 1
ATOM 1266 N N . LEU A 1 159 ? 3.087 11.183 -8.577 1.00 57.69 159 LEU A N 1
ATOM 1267 C CA . LEU A 1 159 ? 3.127 11.609 -9.979 1.00 57.69 159 LEU A CA 1
ATOM 1268 C C . LEU A 1 159 ? 4.543 11.436 -10.572 1.00 57.69 159 LEU A C 1
ATOM 1270 O O . LEU A 1 159 ? 4.724 11.242 -11.774 1.00 57.69 159 LEU A O 1
ATOM 1274 N N . TYR A 1 160 ? 5.551 11.442 -9.703 1.00 61.78 160 TYR A N 1
ATOM 1275 C CA . TYR A 1 160 ? 6.931 11.085 -9.983 1.00 61.78 160 TYR A CA 1
ATOM 1276 C C . TYR A 1 160 ? 7.146 9.698 -10.538 1.00 61.78 160 TYR A C 1
ATOM 1278 O O . TYR A 1 160 ? 7.853 9.569 -11.535 1.00 61.78 160 TYR A O 1
ATOM 1286 N N . PHE A 1 161 ? 6.548 8.673 -9.935 1.00 69.81 161 PHE A N 1
ATOM 1287 C CA . PHE A 1 161 ? 6.712 7.319 -10.435 1.00 69.81 161 PHE A CA 1
ATOM 1288 C C . PHE A 1 161 ? 6.068 7.159 -11.807 1.00 69.81 161 PHE A C 1
ATOM 1290 O O . PHE A 1 161 ? 6.686 6.574 -12.687 1.00 69.81 161 PHE A O 1
ATOM 1297 N N . MET A 1 162 ? 4.900 7.762 -12.043 1.00 69.31 162 MET A N 1
ATOM 1298 C CA . MET A 1 162 ? 4.268 7.730 -13.369 1.00 69.31 162 MET A CA 1
ATOM 1299 C C . MET A 1 162 ? 5.153 8.393 -14.437 1.00 69.31 162 MET A C 1
ATOM 1301 O O . MET A 1 162 ? 5.391 7.808 -15.493 1.00 69.31 162 MET A O 1
ATOM 1305 N N . ASN A 1 163 ? 5.711 9.572 -14.141 1.00 69.50 163 ASN A N 1
ATOM 1306 C CA . ASN A 1 163 ? 6.654 10.243 -15.043 1.00 69.50 163 ASN A CA 1
ATOM 1307 C C . ASN A 1 163 ? 7.947 9.441 -15.243 1.00 69.50 163 ASN A C 1
ATOM 1309 O O . ASN A 1 163 ? 8.510 9.438 -16.336 1.00 69.50 163 ASN A O 1
ATOM 1313 N N . LEU A 1 164 ? 8.434 8.765 -14.202 1.00 75.12 164 LEU A N 1
ATOM 1314 C CA . LEU A 1 164 ? 9.620 7.920 -14.286 1.00 75.12 164 LEU A CA 1
ATOM 1315 C C . LEU A 1 164 ? 9.396 6.726 -15.217 1.00 75.12 164 LEU A C 1
ATOM 1317 O O . LEU A 1 164 ? 10.209 6.474 -16.107 1.00 75.12 164 LEU A O 1
ATOM 1321 N N . ILE A 1 165 ? 8.280 6.021 -15.040 1.00 80.94 165 ILE A N 1
ATOM 1322 C CA . ILE A 1 165 ? 7.904 4.897 -15.896 1.00 80.94 165 ILE A CA 1
ATOM 1323 C C . ILE A 1 165 ? 7.750 5.359 -17.350 1.00 80.94 165 ILE A C 1
ATOM 1325 O O . ILE A 1 165 ? 8.261 4.704 -18.261 1.00 80.94 165 ILE A O 1
ATOM 1329 N N . GLU A 1 166 ? 7.126 6.517 -17.588 1.00 80.50 166 GLU A N 1
ATOM 1330 C CA . GLU A 1 166 ? 7.018 7.080 -18.938 1.00 80.50 166 GLU A CA 1
ATOM 1331 C C . GLU A 1 166 ? 8.400 7.348 -19.557 1.00 80.50 166 GLU A C 1
ATOM 1333 O O . GLU A 1 166 ? 8.626 7.076 -20.739 1.00 80.50 166 GLU A O 1
ATOM 1338 N N . GLN A 1 167 ? 9.361 7.826 -18.766 1.00 79.88 167 GLN A N 1
ATOM 1339 C CA . GLN A 1 167 ? 10.728 8.024 -19.239 1.00 79.88 167 GLN A CA 1
ATOM 1340 C C . GLN A 1 167 ? 11.436 6.714 -19.575 1.00 79.88 167 GLN A C 1
ATOM 1342 O O . GLN A 1 167 ? 12.076 6.641 -20.625 1.00 79.88 167 GLN A O 1
ATOM 1347 N N . PHE A 1 168 ? 11.280 5.669 -18.759 1.00 83.62 168 PHE A N 1
ATOM 1348 C CA . PHE A 1 168 ? 11.819 4.343 -19.080 1.00 83.62 168 PHE A CA 1
ATOM 1349 C C . PHE A 1 168 ? 11.265 3.828 -20.410 1.00 83.62 168 PHE A C 1
ATOM 1351 O O . PHE A 1 168 ? 12.031 3.373 -21.263 1.00 83.62 168 PHE A O 1
ATOM 1358 N N . ARG A 1 169 ? 9.953 3.981 -20.635 1.00 85.12 169 ARG A N 1
ATOM 1359 C CA . ARG A 1 169 ? 9.312 3.620 -21.909 1.00 85.12 169 ARG A CA 1
ATOM 1360 C C . ARG A 1 169 ? 9.903 4.415 -23.079 1.00 85.12 169 ARG A C 1
ATOM 1362 O O . ARG A 1 169 ? 10.306 3.816 -24.071 1.00 85.12 169 ARG A O 1
ATOM 1369 N N . ARG A 1 170 ? 10.066 5.736 -22.942 1.00 84.44 170 ARG A N 1
ATOM 1370 C CA . ARG A 1 170 ? 10.667 6.596 -23.984 1.00 84.44 170 ARG A CA 1
ATOM 1371 C C . ARG A 1 170 ? 12.120 6.237 -24.307 1.00 84.44 170 ARG A C 1
ATOM 1373 O O . ARG A 1 170 ? 12.530 6.360 -25.462 1.00 84.44 170 ARG A O 1
ATOM 1380 N N . ILE A 1 171 ? 12.921 5.842 -23.316 1.00 82.81 171 ILE A N 1
ATOM 1381 C CA . ILE A 1 171 ? 14.306 5.402 -23.548 1.00 82.81 171 ILE A CA 1
ATOM 1382 C C . ILE A 1 171 ? 14.301 4.089 -24.333 1.00 82.81 171 ILE A C 1
ATOM 1384 O O . ILE A 1 171 ? 14.993 3.997 -25.346 1.00 82.81 171 ILE A O 1
ATOM 1388 N N . LYS A 1 172 ? 13.466 3.124 -23.930 1.00 83.62 172 LYS A N 1
ATOM 1389 C CA . LYS A 1 172 ? 13.317 1.831 -24.614 1.00 83.62 172 LYS A CA 1
ATOM 1390 C C . LYS A 1 172 ? 12.801 1.971 -26.052 1.00 83.62 172 LYS A C 1
ATOM 1392 O O . LYS A 1 172 ? 13.247 1.257 -26.942 1.00 83.62 172 LYS A O 1
ATOM 1397 N N . GLU A 1 173 ? 11.922 2.939 -26.314 1.00 86.56 173 GLU A N 1
ATOM 1398 C CA . GLU A 1 173 ? 11.475 3.277 -27.676 1.00 86.56 173 GLU A CA 1
ATOM 1399 C C . GLU A 1 173 ? 12.605 3.840 -28.552 1.00 86.56 173 GLU A C 1
ATOM 1401 O O . GLU A 1 173 ? 12.678 3.539 -29.744 1.00 86.56 173 GLU A O 1
ATOM 1406 N N . LYS A 1 174 ? 13.490 4.668 -27.980 1.00 87.19 174 LYS A N 1
ATOM 1407 C CA . LYS A 1 174 ? 14.627 5.270 -28.701 1.00 87.19 174 LYS A CA 1
ATOM 1408 C C . LYS A 1 174 ? 15.803 4.310 -28.864 1.00 87.19 174 LYS A C 1
ATOM 1410 O O . LYS A 1 174 ? 16.587 4.474 -29.797 1.00 87.19 174 LYS A O 1
ATOM 1415 N N . ASN A 1 175 ? 15.942 3.353 -27.954 1.00 86.94 175 ASN A N 1
ATOM 1416 C CA . ASN A 1 175 ? 17.002 2.362 -27.944 1.00 86.94 175 ASN A CA 1
ATOM 1417 C C . ASN 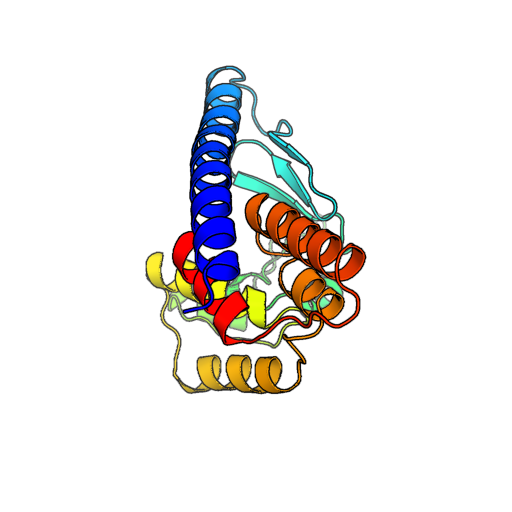A 1 175 ? 16.425 0.999 -27.546 1.00 86.94 175 ASN A C 1
ATOM 1419 O O . ASN A 1 175 ? 16.274 0.706 -26.364 1.00 86.94 175 ASN A O 1
ATOM 1423 N N . ALA A 1 176 ? 16.124 0.167 -28.545 1.00 82.88 176 ALA A N 1
ATOM 1424 C CA . ALA A 1 176 ? 15.502 -1.139 -28.333 1.00 82.88 176 ALA A CA 1
ATOM 1425 C C . ALA A 1 176 ? 16.384 -2.123 -27.543 1.00 82.88 176 ALA A C 1
ATOM 1427 O O . ALA A 1 176 ? 15.847 -3.034 -26.920 1.00 82.88 176 ALA A O 1
ATOM 1428 N N . ASP A 1 177 ? 17.706 -1.922 -27.550 1.00 84.62 177 ASP A N 1
ATOM 1429 C CA . ASP A 1 177 ? 18.671 -2.740 -26.804 1.00 84.62 177 ASP A CA 1
ATOM 1430 C C . ASP A 1 177 ? 18.877 -2.237 -25.363 1.00 84.62 177 ASP A C 1
ATOM 1432 O O . ASP A 1 177 ? 19.676 -2.797 -24.612 1.00 84.62 177 ASP A O 1
ATOM 1436 N N . TRP A 1 178 ? 18.210 -1.145 -24.972 1.00 87.25 178 TRP A N 1
ATOM 1437 C CA . TRP A 1 178 ? 18.261 -0.654 -23.603 1.00 87.25 178 TRP A CA 1
ATOM 1438 C C . TRP A 1 178 ? 17.324 -1.462 -22.708 1.00 87.25 178 TRP A C 1
ATOM 1440 O O . TRP A 1 178 ? 16.119 -1.555 -22.959 1.00 87.25 178 TRP A O 1
ATOM 1450 N N . ASP A 1 179 ? 17.883 -1.960 -21.610 1.00 81.19 179 ASP A N 1
ATOM 1451 C CA . ASP A 1 179 ? 17.144 -2.629 -20.552 1.00 81.19 179 ASP A CA 1
ATOM 1452 C C . ASP A 1 179 ? 17.302 -1.902 -19.221 1.00 81.19 179 ASP A C 1
ATOM 1454 O O . ASP A 1 179 ? 18.337 -1.303 -18.906 1.00 81.19 179 ASP A O 1
ATOM 1458 N N . LEU A 1 180 ? 16.241 -1.975 -18.424 1.00 82.12 180 LEU A N 1
ATOM 1459 C CA . LEU A 1 180 ? 16.198 -1.370 -17.109 1.00 82.12 180 LEU A CA 1
ATOM 1460 C C . LEU A 1 180 ? 17.071 -2.183 -16.145 1.00 82.12 180 LEU A C 1
ATOM 1462 O O . LEU A 1 180 ? 16.841 -3.369 -15.923 1.00 82.12 180 LEU A O 1
ATOM 1466 N N . THR A 1 181 ? 18.074 -1.541 -15.548 1.00 83.56 181 THR A N 1
ATOM 1467 C CA . THR A 1 181 ? 18.986 -2.206 -14.609 1.00 83.56 181 THR A CA 1
ATOM 1468 C C . THR A 1 181 ? 18.632 -1.887 -13.155 1.00 83.56 181 THR A C 1
ATOM 1470 O O . THR A 1 181 ? 18.184 -0.774 -12.858 1.00 83.56 181 THR A O 1
ATOM 1473 N N . PRO A 1 182 ? 18.893 -2.806 -12.205 1.00 81.94 182 PRO A N 1
ATOM 1474 C CA . PRO A 1 182 ? 18.685 -2.544 -10.781 1.00 81.94 182 PRO A CA 1
ATOM 1475 C C . PRO A 1 182 ? 19.417 -1.293 -10.279 1.00 81.94 182 PRO A C 1
ATOM 1477 O O . PRO A 1 182 ? 18.866 -0.523 -9.498 1.00 81.94 182 PRO A O 1
ATOM 1480 N N . GLN A 1 183 ? 20.646 -1.062 -10.747 1.00 79.62 183 GLN A N 1
ATOM 1481 C CA . GLN A 1 183 ? 21.451 0.104 -10.379 1.00 79.62 183 GLN A CA 1
ATOM 1482 C C . GLN A 1 183 ? 20.771 1.406 -10.801 1.00 79.62 183 GLN A C 1
ATOM 1484 O O . GLN A 1 183 ? 20.752 2.364 -10.027 1.00 79.62 183 GLN A O 1
ATOM 1489 N N . TYR A 1 184 ? 20.186 1.430 -11.999 1.00 75.12 184 TYR A N 1
ATOM 1490 C CA . TYR A 1 184 ? 19.473 2.600 -12.488 1.00 75.12 184 TYR A CA 1
ATOM 1491 C C . TYR A 1 184 ? 18.196 2.854 -11.678 1.00 75.12 184 TYR A C 1
ATOM 1493 O O . TYR A 1 184 ? 17.994 3.977 -11.219 1.00 75.12 184 TYR A O 1
ATOM 1501 N N . ILE A 1 185 ? 17.404 1.810 -11.394 1.00 76.25 185 ILE A N 1
ATOM 1502 C CA . ILE A 1 185 ? 16.206 1.908 -10.539 1.00 76.25 185 ILE A CA 1
ATOM 1503 C C . ILE A 1 185 ? 16.562 2.509 -9.173 1.00 76.25 185 ILE A C 1
ATOM 1505 O O . ILE A 1 185 ? 15.941 3.483 -8.751 1.00 76.25 185 ILE A O 1
ATOM 1509 N N . ILE A 1 186 ? 17.586 1.966 -8.504 1.00 79.19 186 ILE A N 1
ATOM 1510 C CA . ILE A 1 186 ? 18.038 2.441 -7.186 1.00 79.19 186 ILE A CA 1
ATOM 1511 C C . ILE A 1 186 ? 18.452 3.914 -7.259 1.00 79.19 186 ILE A C 1
ATOM 1513 O O . ILE A 1 186 ? 18.005 4.711 -6.440 1.00 79.19 186 ILE A O 1
ATOM 1517 N N . SER A 1 187 ? 19.232 4.296 -8.278 1.00 75.94 187 SER A N 1
ATOM 1518 C CA . SER A 1 187 ? 19.712 5.675 -8.437 1.00 75.94 187 SER A CA 1
ATOM 1519 C C . SER A 1 187 ? 18.587 6.703 -8.563 1.00 75.94 187 SER A C 1
ATOM 1521 O O . SER A 1 187 ? 18.763 7.860 -8.180 1.00 75.94 187 SER A O 1
ATOM 1523 N N . VAL A 1 188 ? 17.439 6.289 -9.104 1.00 70.19 188 VAL A N 1
ATOM 1524 C CA . VAL A 1 188 ? 16.274 7.157 -9.234 1.00 70.19 188 VAL A CA 1
ATOM 1525 C C . VAL A 1 188 ? 15.437 7.158 -7.960 1.00 70.19 188 VAL A C 1
ATOM 1527 O O . VAL A 1 188 ? 15.023 8.229 -7.524 1.00 70.19 188 VAL A O 1
ATOM 1530 N N . ILE A 1 189 ? 15.203 5.996 -7.342 1.00 71.81 189 ILE A N 1
ATOM 1531 C CA . ILE A 1 189 ? 14.451 5.915 -6.080 1.00 71.81 189 ILE A CA 1
ATOM 1532 C C . ILE A 1 189 ? 15.120 6.775 -5.001 1.00 71.81 189 ILE A C 1
ATOM 1534 O O . ILE A 1 189 ? 14.422 7.554 -4.359 1.00 71.81 189 ILE A O 1
ATOM 1538 N N . ASP A 1 190 ? 16.450 6.712 -4.875 1.00 70.81 190 ASP A N 1
ATOM 1539 C CA . ASP A 1 190 ? 17.227 7.510 -3.910 1.00 70.81 190 ASP A CA 1
ATOM 1540 C C . ASP A 1 190 ? 17.105 9.029 -4.128 1.00 70.81 190 ASP A C 1
ATOM 1542 O O . ASP A 1 190 ? 17.377 9.814 -3.223 1.00 70.81 190 ASP A O 1
ATOM 1546 N N . LYS A 1 191 ? 16.727 9.473 -5.333 1.00 66.44 191 LYS A N 1
ATOM 1547 C CA . LYS A 1 191 ? 16.494 10.896 -5.629 1.00 66.44 191 LYS A CA 1
ATOM 1548 C C . LYS A 1 191 ? 15.074 11.348 -5.304 1.00 66.44 191 LYS A C 1
ATOM 1550 O O . LYS A 1 191 ? 14.858 12.546 -5.159 1.00 66.44 191 LYS A O 1
ATOM 1555 N N . ILE A 1 192 ? 14.117 10.422 -5.251 1.00 63.78 192 ILE A N 1
ATOM 1556 C CA . ILE A 1 192 ? 12.692 10.722 -5.053 1.00 63.78 192 ILE A CA 1
ATOM 1557 C C . ILE A 1 192 ? 12.276 10.531 -3.578 1.00 63.78 192 ILE A C 1
ATOM 1559 O O . ILE A 1 192 ? 11.364 11.224 -3.129 1.00 63.78 192 ILE A O 1
ATOM 1563 N N . PHE A 1 193 ? 12.911 9.619 -2.823 1.00 59.84 193 PHE A N 1
ATOM 1564 C CA . PHE A 1 193 ? 12.483 9.177 -1.476 1.00 59.84 193 PHE A CA 1
ATOM 1565 C C . PHE A 1 193 ? 13.556 9.235 -0.395 1.00 59.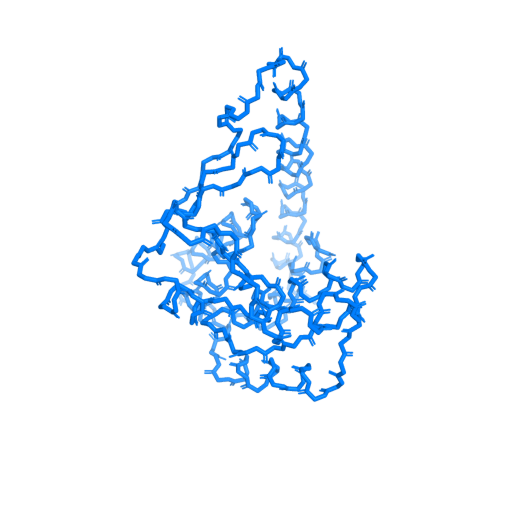84 193 PHE A C 1
ATOM 1567 O O . PHE A 1 193 ? 13.135 9.174 0.796 1.00 59.84 193 PHE A O 1
#

pLDDT: mean 80.19, std 17.34, range [38.53, 98.31]